Protein AF-A0A085WR88-F1 (afdb_monomer)

pLDDT: mean 89.9, std 13.0, range [32.53, 98.69]

Sequence (342 aa):
MLWALLLPAAAGAEPPWNFGAFMDPVRMPATSAETCEPCHTEQYAAWSQSRHRHSMGNAIFLDGFAAEPHARCVYCHAPLESQAKAVLRWRPKVVRERSLASVPEASLAHEGITCVTCHVRDGVVMSPNAGASSDAHPVRFEPKLREASFCSNCHEFMGHDLVNGKTVLTDEKMQTTWSEWLAWRAQGGEGSCQDCHMPGKSHAFRGAYDRDYLRGALSLSVERVQGKLVAVVASRGVGHAFPTGDVFRHLMLWADDTLVARFGQTFKLQTTASGELGLRRTGNTSLQPFEPARVALPAGTRRVRVTYHFADDRHEQRGTVPLDDLIVELAALDVPAAPEMQ

Secondary structure (DSSP, 8-state):
------PPPP-PPPPTT--GGGSS-B-S----GGGTTTT-HHHHHHHHHSTTTTTTT-HHHHHHHHHS--HHHHHHHS-BHHHHHHHHHHHHHHHHHTSSTTS-TTSGGGGSS-HHHHHEETTEEEES-TT---SSS-EEE-GGGGSGGGTHHHHEEEEEEEETTEEEEEEEEEEEHHHHHHHHHHTT----HHHHHSGGG-TT--STTSHHHHHHTEEEEEEEETTEEEEEEEESS-SS-BS-SSTT-EEEEEETTEEEEEEEEEEEEEE-TTSSEEEEEEEE-PBBTTB-EEEEPPTT--EEEEEEESS-HHHHHHTSS-HHHHEEEEEEEEPPPPPP--

Foldseek 3Di:
DDDDDDDDDDPDDDDQLQLVLLQAADEDDDDALVVVCVPPVQQSVLLCQACQQCLLFDLQLLQVCLVVVDLSSCCQFVRYPQLSVQCVVCVVVSSVVSGCPSRDPPGCVSRGNHLCNQQPGPQEGEDCDCPDDDPVGHYDYDVCSQALVSCCSNQKHFFWDDAPNHTDGDPHIQFCQVVQLVVLVVVVDDDHQCVLQQPVNHNNRDDVVNLVSLLQQKDWDWDADPNFIKIWIAGDPDSGFVVGGGQFKWKFKDQVPRTQDIAGWDWDFDQDPSRDTGIDTPDGRTHRHPHIDITTDDPPRFKMWMKIAPGHPVSCVVCSDPVCVGIDTSDMDTDDDDPPDD

InterPro domains:
  IPR036280 Multiheme cytochrome superfamily [SSF48695] (31-209)

Structure (mmCIF, N/CA/C/O backbone):
data_AF-A0A085WR88-F1
#
_entry.id   AF-A0A085WR88-F1
#
loop_
_atom_site.group_PDB
_atom_site.id
_atom_site.type_symbol
_atom_site.label_atom_id
_atom_site.label_alt_id
_atom_site.label_comp_id
_atom_site.label_asym_id
_atom_site.label_entity_id
_atom_site.label_seq_id
_atom_site.pdbx_PDB_ins_code
_atom_site.Cartn_x
_atom_site.Cartn_y
_atom_site.Cartn_z
_atom_site.occupancy
_atom_site.B_iso_or_equiv
_atom_site.auth_seq_id
_atom_site.auth_comp_id
_atom_site.auth_asym_id
_atom_site.auth_atom_id
_atom_site.pdbx_PDB_model_num
ATOM 1 N N . MET A 1 1 ? 55.130 28.697 3.704 1.00 37.81 1 MET A N 1
ATOM 2 C CA . MET A 1 1 ? 53.791 28.839 3.095 1.00 37.81 1 MET A CA 1
ATOM 3 C C . MET A 1 1 ? 53.599 27.697 2.104 1.00 37.81 1 MET A C 1
ATOM 5 O O . MET A 1 1 ? 54.080 27.802 0.986 1.00 37.81 1 MET A O 1
ATOM 9 N N . LEU A 1 2 ? 52.998 26.580 2.529 1.00 32.53 2 LEU A N 1
ATOM 10 C CA . LEU A 1 2 ? 52.592 25.511 1.610 1.00 32.53 2 LEU A CA 1
ATOM 11 C C . LEU A 1 2 ? 51.207 25.858 1.056 1.00 32.53 2 LEU A C 1
ATOM 13 O O . LEU A 1 2 ? 50.257 26.001 1.820 1.00 32.53 2 LEU A O 1
ATOM 17 N N . TRP A 1 3 ? 51.115 26.011 -0.261 1.00 34.19 3 TRP A N 1
ATOM 18 C CA . TRP A 1 3 ? 49.849 26.122 -0.975 1.00 34.19 3 TRP A CA 1
ATOM 19 C C . TRP A 1 3 ? 49.210 24.733 -1.062 1.00 34.19 3 TRP A C 1
ATOM 21 O O . TRP A 1 3 ? 49.737 23.846 -1.731 1.00 34.19 3 TRP A O 1
ATOM 31 N N . ALA A 1 4 ? 48.089 24.535 -0.369 1.00 34.84 4 ALA A N 1
ATOM 32 C CA . ALA A 1 4 ? 47.255 23.354 -0.537 1.00 34.84 4 ALA A CA 1
ATOM 33 C C . ALA A 1 4 ? 46.440 23.505 -1.829 1.00 34.84 4 ALA A C 1
ATOM 35 O O . ALA A 1 4 ? 45.550 24.350 -1.923 1.00 34.84 4 ALA A O 1
ATOM 36 N N . LEU A 1 5 ? 46.766 22.692 -2.833 1.00 39.75 5 LEU A N 1
ATOM 37 C CA . LEU A 1 5 ? 45.931 22.483 -4.011 1.00 39.75 5 LEU A CA 1
ATOM 38 C C . LEU A 1 5 ? 44.648 21.766 -3.568 1.00 39.75 5 LEU A C 1
ATOM 40 O O . LEU A 1 5 ? 44.665 20.576 -3.259 1.00 39.75 5 LEU A O 1
ATOM 44 N N . LEU A 1 6 ? 43.541 22.505 -3.519 1.00 37.44 6 LEU A N 1
ATOM 45 C CA . LEU A 1 6 ? 42.199 21.939 -3.416 1.00 37.44 6 LEU A CA 1
ATOM 46 C C . LEU A 1 6 ? 41.888 21.207 -4.726 1.00 37.44 6 LEU A C 1
ATOM 48 O O . LEU A 1 6 ? 41.636 21.831 -5.756 1.00 37.44 6 LEU A O 1
ATOM 52 N N . LEU A 1 7 ? 41.929 19.876 -4.684 1.00 34.97 7 LEU A N 1
ATOM 53 C CA . LEU A 1 7 ? 41.328 19.036 -5.715 1.00 34.97 7 LEU A CA 1
ATOM 54 C C . LEU A 1 7 ? 39.804 19.248 -5.688 1.00 34.97 7 LEU A C 1
ATOM 56 O O . LEU A 1 7 ? 39.218 19.232 -4.601 1.00 34.97 7 LEU A O 1
ATOM 60 N N . PRO A 1 8 ? 39.145 19.444 -6.842 1.00 38.19 8 PRO A N 1
ATOM 61 C CA . PRO A 1 8 ? 37.696 19.539 -6.885 1.00 38.19 8 PRO A CA 1
ATOM 62 C C . PRO A 1 8 ? 37.103 18.202 -6.435 1.00 38.19 8 PRO A C 1
ATOM 64 O O . PRO A 1 8 ? 37.497 17.140 -6.922 1.00 38.19 8 PRO A O 1
ATOM 67 N N . ALA A 1 9 ? 36.162 18.258 -5.493 1.00 37.97 9 ALA A N 1
ATOM 68 C CA . ALA A 1 9 ? 35.351 17.109 -5.131 1.00 37.97 9 ALA A CA 1
ATOM 69 C C . ALA A 1 9 ? 34.675 16.586 -6.404 1.00 37.97 9 ALA A C 1
ATOM 71 O O . ALA A 1 9 ? 33.945 17.322 -7.071 1.00 37.97 9 ALA A O 1
ATOM 72 N N . ALA A 1 10 ? 34.948 15.330 -6.759 1.00 38.91 10 ALA A N 1
ATOM 73 C CA . ALA A 1 10 ? 34.187 14.642 -7.785 1.00 38.91 10 ALA A CA 1
ATOM 74 C C . ALA A 1 10 ? 32.707 14.735 -7.396 1.00 38.91 10 ALA A C 1
ATOM 76 O O . ALA A 1 10 ? 32.338 14.347 -6.286 1.00 38.91 10 ALA A O 1
ATOM 77 N N . ALA A 1 11 ? 31.877 15.287 -8.284 1.00 41.03 11 ALA A N 1
ATOM 78 C CA . ALA A 1 11 ? 30.433 15.194 -8.157 1.00 41.03 11 ALA A CA 1
ATOM 79 C C . ALA A 1 11 ? 30.100 13.708 -7.969 1.00 41.03 11 ALA A C 1
ATOM 81 O O . ALA A 1 11 ? 30.389 12.896 -8.849 1.00 41.03 11 ALA A O 1
ATOM 82 N N . GLY A 1 12 ? 29.617 13.341 -6.780 1.00 37.94 12 GLY A N 1
ATOM 83 C CA . GLY A 1 12 ? 29.289 11.956 -6.472 1.00 37.94 12 GLY A CA 1
ATOM 84 C C . GLY A 1 12 ? 28.301 11.447 -7.512 1.00 37.94 12 GLY A C 1
ATOM 85 O O . GLY A 1 12 ? 27.309 12.121 -7.788 1.00 37.94 12 GLY A O 1
ATOM 86 N N . ALA A 1 13 ? 28.589 10.293 -8.115 1.00 46.97 13 ALA A N 1
ATOM 87 C CA . ALA A 1 13 ? 27.614 9.611 -8.952 1.00 46.97 13 ALA A CA 1
ATOM 88 C C . ALA A 1 13 ? 26.312 9.473 -8.151 1.00 46.97 13 ALA A C 1
ATOM 90 O O . ALA A 1 13 ? 26.350 9.064 -6.986 1.00 46.97 13 ALA A O 1
ATOM 91 N N . GLU A 1 14 ? 25.179 9.857 -8.745 1.00 52.50 14 GLU A N 1
ATOM 92 C CA . GLU A 1 14 ? 23.890 9.673 -8.088 1.00 52.50 14 GLU A CA 1
ATOM 93 C C . GLU A 1 14 ? 23.732 8.201 -7.682 1.00 52.50 14 GLU A C 1
ATOM 95 O O . GLU A 1 14 ? 24.146 7.307 -8.432 1.00 52.50 14 GLU A O 1
ATOM 100 N N . PRO A 1 15 ? 23.167 7.912 -6.496 1.00 61.47 15 PRO A N 1
ATOM 101 C CA . PRO A 1 15 ? 22.975 6.537 -6.080 1.00 61.47 15 PRO A CA 1
ATOM 102 C C . PRO A 1 15 ? 22.156 5.803 -7.153 1.00 61.47 15 PRO A C 1
ATOM 104 O O . PRO A 1 15 ? 21.150 6.341 -7.618 1.00 61.47 15 PRO A O 1
ATOM 107 N N . PRO A 1 16 ? 22.521 4.560 -7.517 1.00 64.75 16 PRO A N 1
ATOM 108 C CA . PRO A 1 16 ? 21.938 3.841 -8.659 1.00 64.75 16 PRO A CA 1
ATOM 109 C C . PRO A 1 16 ? 20.423 3.607 -8.539 1.00 64.75 16 PRO A C 1
ATOM 111 O O . PRO A 1 16 ? 19.764 3.204 -9.492 1.00 64.75 16 PRO A O 1
ATOM 114 N N . TRP A 1 17 ? 19.855 3.868 -7.364 1.00 75.88 17 TRP A N 1
ATOM 115 C CA . TRP A 1 17 ? 18.451 3.685 -7.020 1.00 75.88 17 TRP A CA 1
ATOM 116 C C . TRP A 1 17 ? 17.731 5.015 -6.769 1.00 75.88 17 TRP A C 1
ATOM 118 O O . TRP A 1 17 ? 16.754 5.047 -6.030 1.00 75.88 17 TRP A O 1
ATOM 128 N N . ASN A 1 18 ? 18.220 6.116 -7.344 1.00 75.94 18 ASN A N 1
ATOM 129 C CA . ASN A 1 18 ? 17.527 7.397 -7.308 1.00 75.94 18 ASN A CA 1
ATOM 130 C C . ASN A 1 18 ? 16.321 7.382 -8.265 1.00 75.94 18 ASN A C 1
ATOM 132 O O . ASN A 1 18 ? 16.485 7.309 -9.480 1.00 75.94 18 ASN A O 1
ATOM 136 N N . PHE A 1 19 ? 15.109 7.474 -7.717 1.00 78.69 19 PHE A N 1
ATOM 137 C CA . PHE A 1 19 ? 13.861 7.581 -8.489 1.00 78.69 19 PHE A CA 1
ATOM 138 C C . PHE A 1 19 ? 13.404 9.044 -8.667 1.00 78.69 19 PHE A C 1
ATOM 140 O O . PHE A 1 19 ? 12.238 9.310 -8.956 1.00 78.69 19 PHE A O 1
ATOM 147 N N . GLY A 1 20 ? 14.302 10.014 -8.450 1.00 71.06 20 GLY A N 1
ATOM 148 C CA . GLY A 1 20 ? 14.069 11.432 -8.741 1.00 71.06 20 GLY A CA 1
ATOM 149 C C . GLY A 1 20 ? 12.913 12.051 -7.954 1.00 71.06 20 GLY A C 1
ATOM 150 O O . GLY A 1 20 ? 12.229 12.935 -8.467 1.00 71.06 20 GLY A O 1
ATOM 151 N N . ALA A 1 21 ? 12.625 11.535 -6.752 1.00 80.31 21 ALA A N 1
ATOM 152 C CA . ALA A 1 21 ? 11.458 11.907 -5.941 1.00 80.31 21 ALA A CA 1
ATOM 153 C C . ALA A 1 21 ? 10.114 11.860 -6.705 1.00 80.31 21 ALA A C 1
ATOM 155 O O . ALA A 1 21 ? 9.151 12.545 -6.333 1.00 80.31 21 ALA A O 1
ATOM 156 N N . PHE A 1 22 ? 10.048 11.052 -7.770 1.00 83.75 22 PHE A N 1
ATOM 157 C CA . PHE A 1 22 ? 8.901 10.932 -8.671 1.00 83.75 22 PHE A CA 1
ATOM 158 C C . PHE A 1 22 ? 8.540 12.232 -9.388 1.00 83.75 22 PHE A C 1
ATOM 160 O O . PHE A 1 22 ? 7.370 12.498 -9.653 1.00 83.75 22 PHE A O 1
ATOM 167 N N . MET A 1 23 ? 9.535 13.064 -9.684 1.00 87.81 23 MET A N 1
ATOM 168 C CA . MET A 1 23 ? 9.365 14.242 -10.541 1.00 87.81 23 MET A CA 1
ATOM 169 C C . MET A 1 23 ? 9.596 13.918 -12.020 1.00 87.81 23 MET A C 1
ATOM 171 O O . MET A 1 23 ? 9.044 14.588 -12.892 1.00 87.81 23 MET A O 1
ATOM 175 N N . ASP A 1 24 ? 10.319 12.833 -12.290 1.00 89.75 24 ASP A N 1
ATOM 176 C CA . ASP A 1 24 ? 10.620 12.304 -13.614 1.00 89.75 24 ASP A CA 1
ATOM 177 C C . ASP A 1 24 ? 10.440 10.777 -13.625 1.00 89.75 24 ASP A C 1
ATOM 179 O O . ASP A 1 24 ? 10.592 10.132 -12.583 1.00 89.75 24 ASP A O 1
ATOM 183 N N . PRO A 1 25 ? 10.150 10.168 -14.788 1.00 91.62 25 PRO A N 1
ATOM 184 C CA . PRO A 1 25 ? 10.190 8.720 -14.922 1.00 91.62 25 PRO A CA 1
ATOM 185 C C . PRO A 1 25 ? 11.634 8.197 -14.881 1.00 91.62 25 PRO A C 1
ATOM 187 O O . PRO A 1 25 ? 12.590 8.899 -15.222 1.00 91.62 25 PRO A O 1
ATOM 190 N N . VAL A 1 26 ? 11.788 6.915 -14.559 1.00 89.94 26 VAL A N 1
ATOM 191 C CA . VAL A 1 26 ? 13.070 6.206 -14.598 1.00 89.94 26 VAL A CA 1
ATOM 192 C C . VAL A 1 26 ? 13.502 6.015 -16.051 1.00 89.94 26 VAL A C 1
ATOM 194 O O . VAL A 1 26 ? 12.855 5.311 -16.833 1.00 89.94 26 VAL A O 1
ATOM 197 N N . ARG A 1 27 ? 14.620 6.645 -16.421 1.00 88.62 27 ARG A N 1
ATOM 198 C CA . ARG A 1 27 ? 15.174 6.601 -17.779 1.00 88.62 27 ARG A CA 1
ATOM 199 C C . ARG A 1 27 ? 16.138 5.432 -17.918 1.00 88.62 27 ARG A C 1
ATOM 201 O O . ARG A 1 27 ? 17.313 5.539 -17.588 1.00 88.62 27 ARG A O 1
ATOM 208 N N . MET A 1 28 ? 15.629 4.317 -18.422 1.00 85.00 28 MET A N 1
ATOM 209 C CA . MET A 1 28 ? 16.424 3.134 -18.736 1.00 85.00 28 MET A CA 1
ATOM 210 C C . MET A 1 28 ? 15.762 2.328 -19.860 1.00 85.00 28 MET A C 1
ATOM 212 O O . MET A 1 28 ? 14.539 2.417 -20.021 1.00 85.00 28 MET A O 1
ATOM 216 N N . PRO A 1 29 ? 16.530 1.533 -20.628 1.00 82.88 29 PRO A N 1
ATOM 217 C CA . PRO A 1 29 ? 15.957 0.572 -21.559 1.00 82.88 29 PRO A CA 1
ATOM 218 C C . PRO A 1 29 ? 14.972 -0.338 -20.828 1.00 82.88 29 PRO A C 1
ATOM 220 O O . PRO A 1 29 ? 15.286 -0.898 -19.776 1.00 82.88 29 PRO A O 1
ATOM 223 N N . ALA A 1 30 ? 13.769 -0.447 -21.376 1.00 84.00 30 ALA A N 1
ATOM 224 C CA . ALA A 1 30 ? 12.726 -1.280 -20.810 1.00 84.00 30 ALA A CA 1
ATOM 225 C C . ALA A 1 30 ? 12.695 -2.630 -21.529 1.00 84.00 30 ALA A C 1
ATOM 227 O O . ALA A 1 30 ? 12.902 -2.717 -22.740 1.00 84.00 30 ALA A O 1
ATOM 228 N N . THR A 1 31 ? 12.417 -3.686 -20.781 1.00 91.62 31 THR A N 1
ATOM 229 C CA . THR A 1 31 ? 12.222 -5.035 -21.307 1.00 91.62 31 THR A CA 1
ATOM 230 C C . THR A 1 31 ? 11.087 -5.670 -20.523 1.00 91.62 31 THR A C 1
ATOM 232 O O . THR A 1 31 ? 10.961 -5.418 -19.325 1.00 91.62 31 THR A O 1
ATOM 235 N N . SER A 1 32 ? 10.244 -6.433 -21.217 1.00 96.25 32 SER A N 1
ATOM 236 C CA . SER A 1 32 ? 9.116 -7.128 -20.600 1.00 96.25 32 SER A CA 1
ATOM 237 C C . SER A 1 32 ? 9.593 -8.156 -19.579 1.00 96.25 32 SER A C 1
ATOM 239 O O . SER A 1 32 ? 10.587 -8.851 -19.815 1.00 96.25 32 SER A O 1
ATOM 241 N N . ALA A 1 33 ? 8.854 -8.296 -18.480 1.00 97.12 33 ALA A N 1
ATOM 242 C CA . ALA A 1 33 ? 9.058 -9.375 -17.518 1.00 97.12 33 ALA A CA 1
ATOM 243 C C . ALA A 1 33 ? 8.938 -10.777 -18.142 1.00 97.12 33 ALA A C 1
ATOM 245 O O . ALA A 1 33 ? 9.574 -11.704 -17.642 1.00 97.12 33 ALA A O 1
ATOM 246 N N . GLU A 1 34 ? 8.196 -10.935 -19.245 1.00 97.19 34 GLU A N 1
ATOM 247 C CA . GLU A 1 34 ? 8.076 -12.205 -19.984 1.00 97.19 34 GLU A CA 1
ATOM 248 C C . GLU A 1 34 ? 9.437 -12.708 -20.485 1.00 97.19 34 GLU A C 1
ATOM 250 O O . GLU A 1 34 ? 9.672 -13.907 -20.579 1.00 97.19 34 GLU A O 1
ATOM 255 N N . THR A 1 35 ? 10.395 -11.807 -20.729 1.00 96.19 35 THR A N 1
ATOM 256 C CA . THR A 1 35 ? 11.766 -12.204 -21.096 1.00 96.19 35 THR A CA 1
ATOM 257 C C . THR A 1 35 ? 12.521 -12.885 -19.953 1.00 96.19 35 THR A C 1
ATOM 259 O O . THR A 1 35 ? 13.486 -13.607 -20.198 1.00 96.19 35 THR A O 1
ATOM 262 N N . CYS A 1 36 ? 12.096 -12.669 -18.705 1.00 96.69 36 CYS A N 1
ATOM 263 C CA . CYS A 1 36 ? 12.691 -13.272 -17.516 1.00 96.69 36 CYS A CA 1
ATOM 264 C C . CYS A 1 36 ? 12.047 -14.624 -17.165 1.00 96.69 36 CYS A C 1
ATOM 266 O O . CYS A 1 36 ? 12.704 -15.467 -16.553 1.00 96.69 36 CYS A O 1
ATOM 268 N N . GLU A 1 37 ? 10.779 -14.832 -17.531 1.00 97.81 37 GLU A N 1
ATOM 269 C CA . GLU A 1 37 ? 9.966 -15.995 -17.145 1.00 97.81 37 GLU A CA 1
ATOM 270 C C . GLU A 1 37 ? 10.618 -17.362 -17.436 1.00 97.81 37 GLU A C 1
ATOM 272 O O . GLU A 1 37 ? 10.583 -18.213 -16.539 1.00 97.81 37 GLU A O 1
ATOM 277 N N . PRO A 1 38 ? 11.261 -17.600 -18.602 1.00 97.38 38 PRO A N 1
ATOM 278 C CA . PRO A 1 38 ? 11.806 -18.920 -18.923 1.00 97.38 38 PRO A CA 1
ATOM 279 C C . PRO A 1 38 ? 12.880 -19.421 -17.947 1.00 97.38 38 PRO A C 1
ATOM 281 O O . PRO A 1 38 ? 13.030 -20.628 -17.780 1.00 97.38 38 PRO A O 1
ATOM 284 N N . CYS A 1 39 ? 13.617 -18.511 -17.296 1.00 96.81 39 CYS A N 1
ATOM 285 C CA . CYS A 1 39 ? 14.675 -18.846 -16.331 1.00 96.81 39 CYS A CA 1
ATOM 286 C C . CYS A 1 39 ? 14.304 -18.500 -14.878 1.00 96.81 39 CYS A C 1
ATOM 288 O O . CYS A 1 39 ? 14.899 -19.037 -13.945 1.00 96.81 39 CYS A O 1
ATOM 290 N N . HIS A 1 40 ? 13.336 -17.602 -14.672 1.00 96.81 40 HIS A N 1
ATOM 291 C CA . HIS A 1 40 ? 12.907 -17.101 -13.363 1.00 96.81 40 HIS A CA 1
ATOM 292 C C . HIS A 1 40 ? 11.415 -17.350 -13.124 1.00 96.81 40 HIS A C 1
ATOM 294 O O . HIS A 1 40 ? 10.677 -16.458 -12.702 1.00 96.81 40 HIS A O 1
ATOM 300 N N . THR A 1 41 ? 10.964 -18.573 -13.404 1.00 98.19 41 THR A N 1
ATOM 301 C CA . THR A 1 41 ? 9.542 -18.940 -13.418 1.00 98.19 41 THR A CA 1
ATOM 302 C C . THR A 1 41 ? 8.851 -18.682 -12.079 1.00 98.19 41 THR A C 1
ATOM 304 O O . THR A 1 41 ? 7.764 -18.112 -12.049 1.00 98.19 41 THR A O 1
ATOM 307 N N . GLU A 1 42 ? 9.487 -19.024 -10.956 1.00 98.19 42 GLU A N 1
ATOM 308 C CA . GLU A 1 42 ? 8.909 -18.806 -9.622 1.00 98.19 42 GLU A CA 1
ATOM 309 C C . GLU A 1 42 ? 8.752 -17.314 -9.296 1.00 98.19 42 GLU A C 1
ATOM 311 O O . GLU A 1 42 ? 7.710 -16.885 -8.792 1.00 98.19 42 GLU A O 1
ATOM 316 N N . GLN A 1 43 ? 9.776 -16.507 -9.598 1.00 98.00 43 GLN A N 1
ATOM 317 C CA . GLN A 1 43 ? 9.754 -15.066 -9.338 1.00 98.00 43 GLN A CA 1
ATOM 318 C C . GLN A 1 43 ? 8.748 -14.365 -10.251 1.00 98.00 43 GLN A C 1
ATOM 320 O O . GLN A 1 43 ? 7.998 -13.513 -9.776 1.00 98.00 43 GLN A O 1
ATOM 325 N N . TYR A 1 44 ? 8.689 -14.753 -11.528 1.00 98.56 44 TYR A N 1
ATOM 326 C CA . TYR A 1 44 ? 7.712 -14.242 -12.483 1.00 98.56 44 TYR A CA 1
ATOM 327 C C . TYR A 1 44 ? 6.281 -14.579 -12.055 1.00 98.56 44 TYR A C 1
ATOM 329 O O . TYR A 1 44 ? 5.446 -13.680 -11.959 1.00 98.56 44 TYR A O 1
ATOM 337 N N . ALA A 1 45 ? 6.006 -15.838 -11.699 1.00 98.56 45 ALA A N 1
ATOM 338 C CA . ALA A 1 45 ? 4.688 -16.260 -11.235 1.00 98.56 45 ALA A CA 1
ATOM 339 C C . ALA A 1 45 ? 4.251 -15.480 -9.984 1.00 98.56 45 ALA A C 1
ATOM 341 O O . ALA A 1 45 ? 3.134 -14.958 -9.947 1.00 98.56 45 ALA A O 1
ATOM 342 N N . ALA A 1 46 ? 5.138 -15.323 -8.995 1.00 98.38 46 ALA A N 1
ATOM 343 C CA . ALA A 1 46 ? 4.850 -14.551 -7.788 1.00 98.38 46 ALA A CA 1
ATOM 344 C C . ALA A 1 46 ? 4.608 -13.059 -8.092 1.00 98.38 46 ALA A C 1
ATOM 346 O O . ALA A 1 46 ? 3.624 -12.480 -7.627 1.00 98.38 46 ALA A O 1
ATOM 347 N N . TRP A 1 47 ? 5.466 -12.444 -8.913 1.00 98.50 47 TRP A N 1
ATOM 348 C CA . TRP A 1 47 ? 5.320 -11.049 -9.330 1.00 98.50 47 TRP A CA 1
ATOM 349 C C . TRP A 1 47 ? 4.032 -10.814 -10.118 1.00 98.50 47 TRP A C 1
ATOM 351 O O . TRP A 1 47 ? 3.350 -9.822 -9.862 1.00 98.50 47 TRP A O 1
ATOM 361 N N . SER A 1 48 ? 3.659 -11.725 -11.020 1.00 97.94 48 SER A N 1
ATOM 362 C CA . SER A 1 48 ? 2.501 -11.580 -11.912 1.00 97.94 48 SER A CA 1
ATOM 363 C C . SER A 1 48 ? 1.167 -11.411 -11.173 1.00 97.94 48 SER A C 1
ATOM 365 O O . SER A 1 48 ? 0.235 -10.839 -11.735 1.00 97.94 48 SER A O 1
ATOM 367 N N . GLN A 1 49 ? 1.097 -11.860 -9.914 1.00 96.38 49 GLN A N 1
ATOM 368 C CA . GLN A 1 49 ? -0.069 -11.747 -9.028 1.00 96.38 49 GLN A CA 1
ATOM 369 C C . GLN A 1 49 ? 0.061 -10.586 -8.019 1.00 96.38 49 GLN A C 1
ATOM 371 O O . GLN A 1 49 ? -0.902 -10.208 -7.338 1.00 96.38 49 GLN A O 1
ATOM 376 N N . SER A 1 50 ? 1.256 -10.002 -7.909 1.00 97.75 50 SER A N 1
ATOM 377 C CA . SER A 1 50 ? 1.595 -8.981 -6.918 1.00 97.75 50 SER A CA 1
ATOM 378 C C . SER A 1 50 ? 0.935 -7.630 -7.199 1.00 97.75 50 SER A C 1
ATOM 380 O O . SER A 1 50 ? 0.546 -7.294 -8.319 1.00 97.75 50 SER A O 1
ATOM 382 N N . ARG A 1 51 ? 0.869 -6.774 -6.174 1.00 95.94 51 ARG A N 1
ATOM 383 C CA . ARG A 1 51 ? 0.424 -5.384 -6.366 1.00 95.94 51 ARG A CA 1
ATOM 384 C C . ARG A 1 51 ? 1.448 -4.500 -7.078 1.00 95.94 51 ARG A C 1
ATOM 386 O O . ARG A 1 51 ? 1.054 -3.457 -7.579 1.00 95.94 51 ARG A O 1
ATOM 393 N N . HIS A 1 52 ? 2.710 -4.918 -7.179 1.00 97.81 52 HIS A N 1
ATOM 394 C CA . HIS A 1 52 ? 3.699 -4.238 -8.019 1.00 97.81 52 HIS A CA 1
ATOM 395 C C . HIS A 1 52 ? 3.368 -4.399 -9.503 1.00 97.81 52 HIS A C 1
ATOM 397 O O . HIS A 1 52 ? 3.305 -3.405 -10.215 1.00 97.81 52 HIS A O 1
ATOM 403 N N . ARG A 1 53 ? 3.035 -5.614 -9.948 1.00 97.56 53 ARG A N 1
ATOM 404 C CA . ARG A 1 53 ? 2.546 -5.857 -11.312 1.00 97.56 53 ARG A CA 1
ATOM 405 C C . ARG A 1 53 ? 1.291 -5.046 -11.632 1.00 97.56 53 ARG A C 1
ATOM 407 O O . ARG A 1 53 ? 1.158 -4.463 -12.702 1.00 97.56 53 ARG A O 1
ATOM 414 N N . HIS A 1 54 ? 0.351 -5.019 -10.691 1.00 96.81 54 HIS A N 1
ATOM 415 C CA . HIS A 1 54 ? -0.940 -4.357 -10.868 1.00 96.81 54 HIS A CA 1
ATOM 416 C C . HIS A 1 54 ? -0.954 -2.895 -10.406 1.00 96.81 54 HIS A C 1
ATOM 418 O O . HIS A 1 54 ? -2.036 -2.329 -10.261 1.00 96.81 54 HIS A O 1
ATOM 424 N N . SER A 1 55 ? 0.202 -2.265 -10.171 1.00 96.69 55 SER A N 1
ATOM 425 C CA . SER A 1 55 ? 0.269 -0.914 -9.602 1.00 96.69 55 SER A CA 1
ATOM 426 C C . SER A 1 55 ? -0.487 0.100 -10.459 1.00 96.69 55 SER A C 1
ATOM 428 O O . SER A 1 55 ? -1.291 0.859 -9.929 1.00 96.69 55 SER A O 1
ATOM 430 N N . MET A 1 56 ? -0.306 0.076 -11.781 1.00 96.25 56 MET A N 1
ATOM 431 C CA . MET A 1 56 ? -0.993 0.991 -12.701 1.00 96.25 56 MET A CA 1
ATOM 432 C C . MET A 1 56 ? -2.441 0.573 -13.011 1.00 96.25 56 MET A C 1
ATOM 434 O O . MET A 1 56 ? -3.293 1.423 -13.252 1.00 96.25 56 MET A O 1
ATOM 438 N N . GLY A 1 57 ? -2.722 -0.733 -13.025 1.00 95.00 57 GLY A N 1
ATOM 439 C CA . GLY A 1 57 ? -4.025 -1.299 -13.400 1.00 95.00 57 GLY A CA 1
ATOM 440 C C . GLY A 1 57 ? -5.016 -1.462 -12.243 1.00 95.00 57 GLY A C 1
ATOM 441 O O . GLY A 1 57 ? -6.080 -2.047 -12.427 1.00 95.00 57 GLY A O 1
ATOM 442 N N . ASN A 1 58 ? -4.668 -1.016 -11.037 1.00 93.56 58 ASN A N 1
ATOM 443 C CA . ASN A 1 58 ? -5.513 -1.158 -9.858 1.00 93.56 58 ASN A CA 1
ATOM 444 C C . ASN A 1 58 ? -6.725 -0.211 -9.919 1.00 93.56 58 ASN A C 1
ATOM 446 O O . ASN A 1 58 ? -6.560 0.985 -10.134 1.00 93.56 58 ASN A O 1
ATOM 450 N N . ALA A 1 59 ? -7.932 -0.731 -9.677 1.00 92.38 59 ALA A N 1
ATOM 451 C CA . ALA A 1 59 ? -9.171 0.045 -9.784 1.00 92.38 59 ALA A CA 1
ATOM 452 C C . ALA A 1 59 ? -9.240 1.227 -8.798 1.00 92.38 59 ALA A C 1
ATOM 454 O O . ALA A 1 59 ? -9.655 2.315 -9.186 1.00 92.38 59 ALA A O 1
ATOM 455 N N . ILE A 1 60 ? -8.778 1.044 -7.554 1.00 91.62 60 ILE A N 1
ATOM 456 C CA . ILE A 1 60 ? -8.754 2.111 -6.537 1.00 91.62 60 ILE A CA 1
ATOM 457 C C . ILE A 1 60 ? -7.803 3.226 -6.972 1.00 91.62 60 ILE A C 1
ATOM 459 O O . ILE A 1 60 ? -8.163 4.402 -6.954 1.00 91.62 60 ILE A O 1
ATOM 463 N N . PHE A 1 61 ? -6.607 2.854 -7.435 1.00 93.56 61 PHE A N 1
ATOM 464 C CA . PHE A 1 61 ? -5.653 3.806 -7.990 1.00 93.56 61 PHE A CA 1
ATOM 465 C C . PHE A 1 61 ? -6.216 4.536 -9.215 1.00 93.56 61 PHE A C 1
ATOM 467 O O . PHE A 1 61 ? -6.096 5.752 -9.296 1.00 93.56 61 PHE A O 1
ATOM 474 N N . LEU A 1 62 ? -6.834 3.826 -10.162 1.00 94.69 62 LEU A N 1
ATOM 475 C CA . LEU A 1 62 ? -7.379 4.425 -11.382 1.00 94.69 62 LEU A CA 1
ATOM 476 C C . LEU A 1 62 ? -8.557 5.365 -11.096 1.00 94.69 62 LEU A C 1
ATOM 478 O O . LEU A 1 62 ? -8.706 6.364 -11.799 1.00 94.69 62 LEU A O 1
ATOM 482 N N . ASP A 1 63 ? -9.357 5.095 -10.060 1.00 92.00 63 ASP A N 1
ATOM 483 C CA . ASP A 1 63 ? -10.391 6.024 -9.598 1.00 92.00 63 ASP A CA 1
ATOM 484 C C . ASP A 1 63 ? -9.782 7.303 -8.999 1.00 92.00 63 ASP A C 1
ATOM 486 O O . ASP A 1 63 ? -10.185 8.406 -9.375 1.00 92.00 63 ASP A O 1
ATOM 490 N N . GLY A 1 64 ? -8.753 7.173 -8.152 1.00 90.25 64 GLY A N 1
ATOM 491 C CA . GLY A 1 64 ? -8.005 8.316 -7.616 1.00 90.25 64 GLY A CA 1
ATOM 492 C C . GLY A 1 64 ? -7.276 9.115 -8.704 1.00 90.25 64 GLY A C 1
ATOM 493 O O . GLY A 1 64 ? -7.370 10.339 -8.757 1.00 90.25 64 GLY A O 1
ATOM 494 N N . PHE A 1 65 ? -6.623 8.435 -9.646 1.00 93.06 65 PHE A N 1
ATOM 495 C CA . PHE A 1 65 ? -5.951 9.052 -10.791 1.00 93.06 65 PHE A CA 1
ATOM 496 C C . PHE A 1 65 ? -6.935 9.763 -11.724 1.00 93.06 65 PHE A C 1
ATOM 498 O O . PHE A 1 65 ? -6.589 10.776 -12.325 1.00 93.06 65 PHE A O 1
ATOM 505 N N . ALA A 1 66 ? -8.171 9.275 -11.849 1.00 92.62 66 ALA A N 1
ATOM 506 C CA . ALA A 1 66 ? -9.199 9.981 -12.604 1.00 92.62 66 ALA A CA 1
ATOM 507 C C . ALA A 1 66 ? -9.624 11.298 -11.932 1.00 92.62 66 ALA A C 1
ATOM 509 O O . ALA A 1 66 ? -9.985 12.241 -12.637 1.00 92.62 66 ALA A O 1
ATOM 510 N N . ALA A 1 67 ? -9.563 11.374 -10.598 1.00 87.56 67 ALA A N 1
ATOM 511 C CA . ALA A 1 67 ? -9.796 12.609 -9.851 1.00 87.56 67 ALA A CA 1
ATOM 512 C C . ALA A 1 67 ? -8.595 13.571 -9.927 1.00 87.56 67 ALA A C 1
ATOM 514 O O . ALA A 1 67 ? -8.788 14.777 -10.063 1.00 87.56 67 ALA A O 1
ATOM 515 N N . GLU A 1 68 ? -7.371 13.039 -9.896 1.00 87.06 68 GLU A N 1
ATOM 516 C CA . GLU A 1 68 ? -6.120 13.808 -9.872 1.00 87.06 68 GLU A CA 1
ATOM 517 C C . GLU A 1 68 ? -5.101 13.251 -10.897 1.00 87.06 68 GLU A C 1
ATOM 519 O O . GLU A 1 68 ? -4.158 12.543 -10.532 1.00 87.06 68 GLU A O 1
ATOM 524 N N . PRO A 1 69 ? -5.255 13.546 -12.208 1.00 91.50 69 PRO A N 1
ATOM 525 C CA . PRO A 1 69 ? -4.519 12.878 -13.291 1.00 91.50 69 PRO A CA 1
ATOM 526 C C . PRO A 1 69 ? -3.091 13.417 -13.508 1.00 91.50 69 PRO A C 1
ATOM 528 O O . PRO A 1 69 ? -2.678 13.766 -14.629 1.00 91.50 69 PRO A O 1
ATOM 531 N N . HIS A 1 70 ? -2.321 13.490 -12.423 1.00 89.69 70 HIS A N 1
ATOM 532 C CA . HIS A 1 70 ? -0.949 13.985 -12.399 1.00 89.69 70 HIS A CA 1
ATOM 533 C C . HIS A 1 70 ? 0.055 12.946 -12.890 1.00 89.69 70 HIS A C 1
ATOM 535 O O . HIS A 1 70 ? 0.041 11.786 -12.490 1.00 89.69 70 HIS A O 1
ATOM 541 N N . ALA A 1 71 ? 1.002 13.383 -13.725 1.00 91.69 71 ALA A N 1
ATOM 542 C CA . ALA A 1 71 ? 2.040 12.500 -14.258 1.00 91.69 71 ALA A CA 1
ATOM 543 C C . ALA A 1 71 ? 2.894 11.850 -13.158 1.00 91.69 71 ALA A C 1
ATOM 545 O O . ALA A 1 71 ? 3.298 10.701 -13.297 1.00 91.69 71 ALA A O 1
ATOM 546 N N . ARG A 1 72 ? 3.072 12.547 -12.032 1.00 90.12 72 ARG A N 1
ATOM 547 C CA . ARG A 1 72 ? 3.750 12.038 -10.836 1.00 90.12 72 ARG A CA 1
ATOM 548 C C . ARG A 1 72 ? 3.183 10.712 -10.326 1.00 90.12 72 ARG A C 1
ATOM 550 O O . ARG A 1 72 ? 3.954 9.835 -9.956 1.00 90.12 72 ARG A O 1
ATOM 557 N N . CYS A 1 73 ? 1.863 10.526 -10.368 1.00 91.88 73 CYS A N 1
ATOM 558 C CA . CYS A 1 73 ? 1.222 9.265 -9.983 1.00 91.88 73 CYS A CA 1
ATOM 559 C C . CYS A 1 73 ? 1.721 8.102 -10.860 1.00 91.88 73 CYS A C 1
ATOM 561 O O . CYS A 1 73 ? 1.998 7.008 -10.374 1.00 91.88 73 CYS A O 1
ATOM 563 N N . VAL A 1 74 ? 1.905 8.360 -12.158 1.00 95.19 74 VAL A N 1
ATOM 564 C CA . VAL A 1 74 ? 2.410 7.373 -13.122 1.00 95.19 74 VAL A CA 1
ATOM 565 C C . VAL A 1 74 ? 3.885 7.060 -12.872 1.00 95.19 74 VAL A C 1
ATOM 567 O O . VAL A 1 74 ? 4.290 5.915 -13.023 1.00 95.19 74 VAL A O 1
ATOM 570 N N . TYR A 1 75 ? 4.691 8.028 -12.431 1.00 93.44 75 TYR A N 1
ATOM 571 C CA . TYR A 1 75 ? 6.121 7.812 -12.182 1.00 93.44 75 TYR A CA 1
ATOM 572 C C . TYR A 1 75 ? 6.413 6.875 -11.001 1.00 93.44 75 TYR A C 1
ATOM 574 O O . TYR A 1 75 ? 7.519 6.352 -10.927 1.00 93.44 75 TYR A O 1
ATOM 582 N N . CYS A 1 76 ? 5.433 6.600 -10.132 1.00 90.56 76 CYS A N 1
ATOM 583 C CA . CYS A 1 76 ? 5.510 5.506 -9.156 1.00 90.56 76 CYS A CA 1
ATOM 584 C C . CYS A 1 76 ? 4.864 4.216 -9.681 1.00 90.56 76 CYS A C 1
ATOM 586 O O . CYS A 1 76 ? 5.401 3.126 -9.501 1.00 90.56 76 CYS A O 1
ATOM 588 N N . HIS A 1 77 ? 3.688 4.328 -10.309 1.00 95.44 77 HIS A N 1
ATOM 589 C CA . HIS A 1 77 ? 2.848 3.174 -10.641 1.00 95.44 77 HIS A CA 1
ATOM 590 C C . HIS A 1 77 ? 3.215 2.491 -11.967 1.00 95.44 77 HIS A C 1
ATOM 592 O O . HIS A 1 77 ? 2.868 1.328 -12.156 1.00 95.44 77 HIS A O 1
ATOM 598 N N . ALA A 1 78 ? 3.917 3.174 -12.866 1.00 95.44 78 ALA A N 1
ATOM 599 C CA . ALA A 1 78 ? 4.443 2.665 -14.132 1.00 95.44 78 ALA A CA 1
ATOM 600 C C . ALA A 1 78 ? 5.755 3.421 -14.464 1.00 95.44 78 ALA A C 1
ATOM 602 O O . ALA A 1 78 ? 5.790 4.259 -15.372 1.00 95.44 78 ALA A O 1
ATOM 603 N N . PRO A 1 79 ? 6.811 3.207 -13.658 1.00 93.44 79 PRO A N 1
ATOM 604 C CA . PRO A 1 79 ? 7.906 4.160 -13.479 1.00 93.44 79 PRO A CA 1
ATOM 605 C C . PRO A 1 79 ? 8.850 4.296 -14.675 1.00 93.44 79 PRO A C 1
ATOM 607 O O . PRO A 1 79 ? 9.534 5.312 -14.784 1.00 93.44 79 PRO A O 1
ATOM 610 N N . LEU A 1 80 ? 8.938 3.301 -15.560 1.00 94.00 80 LEU A N 1
ATOM 611 C CA . LEU A 1 80 ? 9.865 3.360 -16.691 1.00 94.00 80 LEU A CA 1
ATOM 612 C C . LEU A 1 80 ? 9.407 4.409 -17.707 1.00 94.00 80 LEU A C 1
ATOM 614 O O . LEU A 1 80 ? 8.216 4.560 -17.976 1.00 94.00 80 LEU A O 1
ATOM 618 N N . GLU A 1 81 ? 10.354 5.092 -18.348 1.00 94.19 81 GLU A N 1
ATOM 619 C CA . GLU A 1 81 ? 10.046 6.160 -19.306 1.00 94.19 81 GLU A CA 1
ATOM 620 C C . GLU A 1 81 ? 9.083 5.714 -20.425 1.00 94.19 81 GLU A C 1
ATOM 622 O O . GLU A 1 81 ? 8.149 6.440 -20.773 1.00 94.19 81 GLU A O 1
ATOM 627 N N . SER A 1 82 ? 9.262 4.504 -20.963 1.00 94.94 82 SER A N 1
ATOM 628 C CA . SER A 1 82 ? 8.384 3.938 -21.996 1.00 94.94 82 SER A CA 1
ATOM 629 C C . SER A 1 82 ? 6.968 3.656 -21.482 1.00 94.94 82 SER A C 1
ATOM 631 O O . SER A 1 82 ? 5.997 3.910 -22.200 1.00 94.94 82 SER A O 1
ATOM 633 N N . GLN A 1 83 ? 6.839 3.186 -20.237 1.00 96.25 83 GLN A N 1
ATOM 634 C CA . GLN A 1 83 ? 5.557 2.945 -19.577 1.00 96.25 83 GLN A CA 1
ATOM 635 C C . GLN A 1 83 ? 4.821 4.266 -19.340 1.00 96.25 83 GLN A C 1
ATOM 637 O O . GLN A 1 83 ? 3.678 4.432 -19.773 1.00 96.25 83 GLN A O 1
ATOM 642 N N . ALA A 1 84 ? 5.503 5.237 -18.728 1.00 95.75 84 ALA A N 1
ATOM 643 C CA . ALA A 1 84 ? 4.934 6.539 -18.418 1.00 95.75 84 ALA A CA 1
ATOM 644 C C . ALA A 1 84 ? 4.491 7.282 -19.687 1.00 95.75 84 ALA A C 1
ATOM 646 O O . ALA A 1 84 ? 3.366 7.780 -19.750 1.00 95.75 84 ALA A O 1
ATOM 647 N N . LYS A 1 85 ? 5.320 7.294 -20.743 1.00 96.12 85 LYS A N 1
ATOM 648 C CA . LYS A 1 85 ? 4.952 7.874 -22.049 1.00 96.12 85 LYS A CA 1
ATOM 649 C C . LYS A 1 85 ? 3.696 7.221 -22.630 1.00 96.12 85 LYS A C 1
ATOM 651 O O . LYS A 1 85 ? 2.841 7.931 -23.160 1.00 96.12 85 LYS A O 1
ATOM 656 N N . ALA A 1 86 ? 3.560 5.898 -22.522 1.00 96.56 86 ALA A N 1
ATOM 657 C CA . ALA A 1 86 ? 2.380 5.192 -23.010 1.00 96.56 86 ALA A CA 1
ATOM 658 C C . ALA A 1 86 ? 1.115 5.597 -22.238 1.00 96.56 86 ALA A C 1
ATOM 660 O O . ALA A 1 86 ? 0.141 6.019 -22.860 1.00 96.56 86 ALA A O 1
ATOM 661 N N . VAL A 1 87 ? 1.140 5.558 -20.903 1.00 97.25 87 VAL A N 1
ATOM 662 C CA . VAL A 1 87 ? -0.009 5.961 -20.072 1.00 97.25 87 VAL A CA 1
ATOM 663 C C . VAL A 1 87 ? -0.397 7.416 -20.339 1.00 97.25 87 VAL A C 1
ATOM 665 O O . VAL A 1 87 ? -1.565 7.714 -20.591 1.00 97.25 87 VAL A O 1
ATOM 668 N N . LEU A 1 88 ? 0.575 8.332 -20.345 1.00 96.38 88 LEU A N 1
ATOM 669 C CA . LEU A 1 88 ? 0.320 9.764 -20.510 1.00 96.38 88 LEU A CA 1
ATOM 670 C C . LEU A 1 88 ? -0.224 10.113 -21.900 1.00 96.38 88 LEU A C 1
ATOM 672 O O . LEU A 1 88 ? -1.084 10.989 -22.010 1.00 96.38 88 LEU A O 1
ATOM 676 N N . ARG A 1 89 ? 0.199 9.394 -22.948 1.00 97.50 89 ARG A N 1
ATOM 677 C CA . ARG A 1 89 ? -0.357 9.528 -24.303 1.00 97.50 89 ARG A CA 1
ATOM 678 C C . ARG A 1 89 ? -1.853 9.209 -24.353 1.00 97.50 89 ARG A C 1
ATOM 680 O O . ARG A 1 89 ? -2.589 9.870 -25.080 1.00 97.50 89 ARG A O 1
ATOM 687 N N . TRP A 1 90 ? -2.304 8.218 -23.584 1.00 97.12 90 TRP A N 1
ATOM 688 C CA . TRP A 1 90 ? -3.702 7.770 -23.548 1.00 97.12 90 TRP A CA 1
ATOM 689 C C . TRP A 1 90 ? -4.495 8.322 -22.357 1.00 97.12 90 TRP A C 1
ATOM 691 O O . TRP A 1 90 ? -5.666 7.975 -22.190 1.00 97.12 90 TRP A O 1
ATOM 701 N N . ARG A 1 91 ? -3.902 9.224 -21.562 1.00 97.12 91 ARG A N 1
ATOM 702 C CA . ARG A 1 91 ? -4.466 9.747 -20.309 1.00 97.12 91 ARG A CA 1
ATOM 703 C C . ARG A 1 91 ? -5.932 10.189 -20.402 1.00 97.12 91 ARG A C 1
ATOM 705 O O . ARG A 1 91 ? -6.684 9.777 -19.527 1.00 97.12 91 ARG A O 1
ATOM 712 N N . PRO A 1 92 ? -6.396 10.946 -21.422 1.00 97.62 92 PRO A N 1
ATOM 713 C CA . PRO A 1 92 ? -7.809 11.330 -21.498 1.00 97.62 92 PRO A CA 1
ATOM 714 C C . PRO A 1 92 ? -8.768 10.133 -21.520 1.00 97.62 92 PRO A C 1
ATOM 716 O O . PRO A 1 92 ? -9.840 10.192 -20.924 1.00 97.62 92 PRO A O 1
ATOM 719 N N . LYS A 1 93 ? -8.381 9.034 -22.182 1.00 97.75 93 LYS A N 1
ATOM 720 C CA . LYS A 1 93 ? -9.181 7.806 -22.211 1.00 97.75 93 LYS A CA 1
ATOM 721 C C . LYS A 1 93 ? -9.035 7.011 -20.918 1.00 97.75 93 LYS A C 1
ATOM 723 O O . LYS A 1 93 ? -10.053 6.622 -20.364 1.00 97.75 93 LYS A O 1
ATOM 728 N N . VAL A 1 94 ? -7.809 6.864 -20.400 1.00 97.56 94 VAL A N 1
ATOM 729 C CA . VAL A 1 94 ? -7.540 6.181 -19.118 1.00 97.56 94 VAL A CA 1
ATOM 730 C C . VAL A 1 94 ? -8.348 6.801 -17.976 1.00 97.56 94 VAL A C 1
ATOM 732 O O . VAL A 1 94 ? -8.976 6.079 -17.212 1.00 97.56 94 VAL A O 1
ATOM 735 N N . VAL A 1 95 ? -8.396 8.135 -17.897 1.00 96.88 95 VAL A N 1
ATOM 736 C CA . VAL A 1 95 ? -9.174 8.884 -16.893 1.00 96.88 95 VAL A CA 1
ATOM 737 C C . VAL A 1 95 ? -10.675 8.670 -17.070 1.00 96.88 95 VAL A C 1
ATOM 739 O O . VAL A 1 95 ? -11.379 8.374 -16.109 1.00 96.88 95 VAL A O 1
ATOM 742 N N . ARG A 1 96 ? -11.180 8.796 -18.303 1.00 96.12 96 ARG A N 1
ATOM 743 C CA . ARG A 1 96 ? -12.609 8.626 -18.592 1.00 96.12 96 ARG A CA 1
ATOM 744 C C . ARG A 1 96 ? -13.089 7.205 -18.288 1.00 96.12 96 ARG A C 1
ATOM 746 O O . ARG A 1 96 ? -14.169 7.034 -17.733 1.00 96.12 96 ARG A O 1
ATOM 753 N N . GLU A 1 97 ? -12.302 6.210 -18.680 1.00 95.31 97 GLU A N 1
ATOM 754 C CA . GLU A 1 97 ? -12.639 4.786 -18.589 1.00 95.31 97 GLU A CA 1
ATOM 755 C C . GLU A 1 97 ? -12.247 4.165 -17.243 1.00 95.31 97 GLU A C 1
ATOM 757 O O . GLU A 1 97 ? -12.691 3.059 -16.956 1.00 95.31 97 GLU A O 1
ATOM 762 N N . ARG A 1 98 ? -11.425 4.851 -16.431 1.00 95.69 98 ARG A N 1
ATOM 763 C CA . ARG A 1 98 ? -10.814 4.317 -15.195 1.00 95.69 98 ARG A CA 1
ATOM 764 C C . ARG A 1 98 ? -10.174 2.945 -15.421 1.00 95.69 98 ARG A C 1
ATOM 766 O O . ARG A 1 98 ? -10.336 2.018 -14.636 1.00 95.69 98 ARG A O 1
ATOM 773 N N . SER A 1 99 ? -9.480 2.809 -16.546 1.00 95.62 99 SER A N 1
ATOM 774 C CA . SER A 1 99 ? -8.965 1.535 -17.047 1.00 95.62 99 SER A CA 1
ATOM 775 C C . SER A 1 99 ? -7.768 1.753 -17.968 1.00 95.62 99 SER A C 1
ATOM 777 O O . SER A 1 99 ? -7.646 2.792 -18.619 1.00 95.62 99 SER A O 1
ATOM 779 N N . LEU A 1 100 ? -6.901 0.744 -18.066 1.00 96.44 100 LEU A N 1
ATOM 780 C CA . LEU A 1 100 ? -5.832 0.693 -19.064 1.00 96.44 100 LEU A CA 1
ATOM 781 C C . LEU A 1 100 ? -6.283 0.106 -20.408 1.00 96.44 100 LEU A C 1
ATOM 783 O O . LEU A 1 100 ? -5.454 -0.007 -21.302 1.00 96.44 100 LEU A O 1
ATOM 787 N N . ALA A 1 101 ? -7.564 -0.226 -20.594 1.00 96.38 101 ALA A N 1
ATOM 788 C CA . ALA A 1 101 ? -8.072 -0.852 -21.823 1.00 96.38 101 ALA A CA 1
ATOM 789 C C . ALA A 1 101 ? -7.757 -0.058 -23.108 1.00 96.38 101 ALA A C 1
ATOM 791 O O . ALA A 1 101 ? -7.570 -0.637 -24.174 1.00 96.38 101 ALA A O 1
ATOM 792 N N . SER A 1 102 ? -7.663 1.271 -23.013 1.00 95.94 102 SER A N 1
ATOM 793 C CA . SER A 1 102 ? -7.270 2.134 -24.134 1.00 95.94 102 SER A CA 1
ATOM 794 C C . SER A 1 102 ? -5.762 2.160 -24.425 1.00 95.94 102 SER A C 1
ATOM 796 O O . SER A 1 102 ? -5.353 2.668 -25.471 1.00 95.94 102 SER A O 1
ATOM 798 N N . VAL A 1 103 ? -4.926 1.668 -23.510 1.00 97.56 103 VAL A N 1
ATOM 799 C CA . VAL A 1 103 ? -3.479 1.542 -23.708 1.00 97.56 103 VAL A CA 1
ATOM 800 C C . VAL A 1 103 ? -3.213 0.228 -24.452 1.00 97.56 103 VAL A C 1
ATOM 802 O O . VAL A 1 103 ? -3.678 -0.812 -23.988 1.00 97.56 103 VAL A O 1
ATOM 805 N N . PRO A 1 104 ? -2.460 0.231 -25.573 1.00 96.75 104 PRO A N 1
ATOM 806 C CA . PRO A 1 104 ? -2.165 -0.987 -26.327 1.00 96.75 104 PRO A CA 1
ATOM 807 C C . PRO A 1 104 ? -1.653 -2.112 -25.426 1.00 96.75 104 PRO A C 1
ATOM 809 O O . PRO A 1 104 ? -0.778 -1.869 -24.600 1.00 96.75 104 PRO A O 1
ATOM 812 N N . GLU A 1 105 ? -2.170 -3.328 -25.601 1.00 94.19 105 GLU A N 1
ATOM 813 C CA . GLU A 1 105 ? -1.833 -4.493 -24.766 1.00 94.19 105 GLU A CA 1
ATOM 814 C C . GLU A 1 105 ? -0.329 -4.804 -24.769 1.00 94.19 105 GLU A C 1
ATOM 816 O O . GLU A 1 105 ? 0.253 -5.056 -23.723 1.00 94.19 105 GLU A O 1
ATOM 821 N N . ALA A 1 106 ? 0.336 -4.633 -25.916 1.00 93.38 106 ALA A N 1
ATOM 822 C CA . ALA A 1 106 ? 1.789 -4.776 -26.048 1.00 93.38 106 ALA A CA 1
ATOM 823 C C . ALA A 1 106 ? 2.610 -3.703 -25.293 1.00 93.38 106 ALA A C 1
ATOM 825 O O . ALA A 1 106 ? 3.840 -3.706 -25.334 1.00 93.38 106 ALA A O 1
ATOM 826 N N . SER A 1 107 ? 1.964 -2.723 -24.655 1.00 96.00 107 SER A N 1
ATOM 827 C CA . SER A 1 107 ? 2.653 -1.714 -23.857 1.00 96.00 107 SER A CA 1
ATOM 828 C C . SER A 1 107 ? 3.069 -2.269 -22.497 1.00 96.00 107 SER A C 1
ATOM 830 O O . SER A 1 107 ? 2.242 -2.760 -21.734 1.00 96.00 107 SER A O 1
ATOM 832 N N . LEU A 1 108 ? 4.320 -2.012 -22.111 1.00 96.31 108 LEU A N 1
ATOM 833 C CA . LEU A 1 108 ? 4.830 -2.324 -20.770 1.00 96.31 108 LEU A CA 1
ATOM 834 C C . LEU A 1 108 ? 4.089 -1.597 -19.635 1.00 96.31 108 LEU A C 1
ATOM 836 O O . LEU A 1 108 ? 4.326 -1.898 -18.468 1.00 96.31 108 LEU A O 1
ATOM 840 N N . ALA A 1 109 ? 3.211 -0.630 -19.928 1.00 96.44 109 ALA A N 1
ATOM 841 C CA . ALA A 1 109 ? 2.368 0.012 -18.918 1.00 96.44 109 ALA A CA 1
ATOM 842 C C . ALA A 1 109 ? 1.497 -0.997 -18.143 1.00 96.44 109 ALA A C 1
ATOM 844 O O . ALA A 1 109 ? 1.218 -0.779 -16.965 1.00 96.44 109 ALA A O 1
ATOM 845 N N . HIS A 1 110 ? 1.123 -2.115 -18.779 1.00 97.31 110 HIS A N 1
ATOM 846 C CA . HIS A 1 110 ? 0.367 -3.215 -18.162 1.00 97.31 110 HIS A CA 1
ATOM 847 C C . HIS A 1 110 ? 1.198 -4.074 -17.193 1.00 97.31 110 HIS A C 1
ATOM 849 O O . HIS A 1 110 ? 0.657 -4.936 -16.500 1.00 97.31 110 HIS A O 1
ATOM 855 N N . GLU A 1 111 ? 2.512 -3.852 -17.121 1.00 97.62 111 GLU A N 1
ATOM 856 C CA . GLU A 1 111 ? 3.400 -4.532 -16.173 1.00 97.62 111 GLU A CA 1
ATOM 857 C 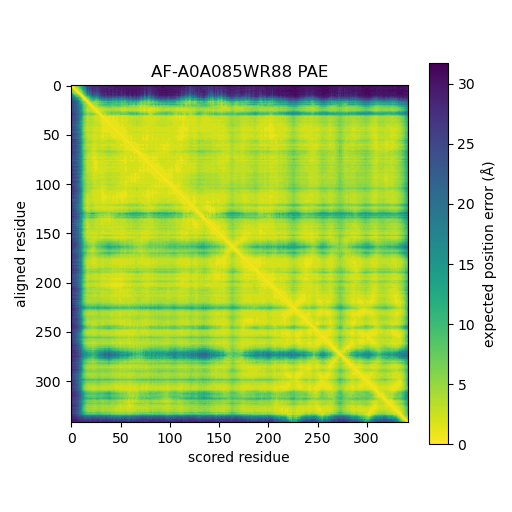C . GLU A 1 111 ? 3.609 -3.758 -14.866 1.00 97.62 111 GLU A C 1
ATOM 859 O O . GLU A 1 111 ? 4.178 -4.307 -13.926 1.00 97.62 111 GLU A O 1
ATOM 864 N N . GLY A 1 112 ? 3.172 -2.495 -14.787 1.00 97.00 112 GLY A N 1
ATOM 865 C CA . GLY A 1 112 ? 3.357 -1.672 -13.591 1.00 97.00 112 GLY A CA 1
ATOM 866 C C . GLY A 1 112 ? 4.825 -1.595 -13.154 1.00 97.00 112 GLY A C 1
ATOM 867 O O . GLY A 1 112 ? 5.718 -1.330 -13.961 1.00 97.00 112 GLY A O 1
ATOM 868 N N . ILE A 1 113 ? 5.090 -1.840 -11.872 1.00 96.94 113 ILE A N 1
ATOM 869 C CA . ILE A 1 113 ? 6.448 -2.010 -11.343 1.00 96.94 113 ILE A CA 1
ATOM 870 C C . ILE A 1 113 ? 6.941 -3.412 -11.735 1.00 96.94 113 ILE A C 1
ATOM 872 O O . ILE A 1 113 ? 6.536 -4.411 -11.136 1.00 96.94 113 ILE A O 1
ATOM 876 N N . THR A 1 114 ? 7.819 -3.484 -12.738 1.00 96.44 114 THR A N 1
ATOM 877 C CA . THR A 1 114 ? 8.292 -4.732 -13.368 1.00 96.44 114 THR A CA 1
ATOM 878 C C . THR A 1 114 ? 9.704 -5.133 -12.907 1.00 96.44 114 THR A C 1
ATOM 880 O O . THR A 1 114 ? 10.370 -4.389 -12.182 1.00 96.44 114 THR A O 1
ATOM 883 N N . CYS A 1 115 ? 10.196 -6.303 -13.330 1.00 96.62 115 CYS A N 1
ATOM 884 C CA . CYS A 1 115 ? 11.503 -6.853 -12.948 1.00 96.62 115 CYS A CA 1
ATOM 885 C C . CYS A 1 115 ? 12.633 -5.834 -13.145 1.00 96.62 115 CYS A C 1
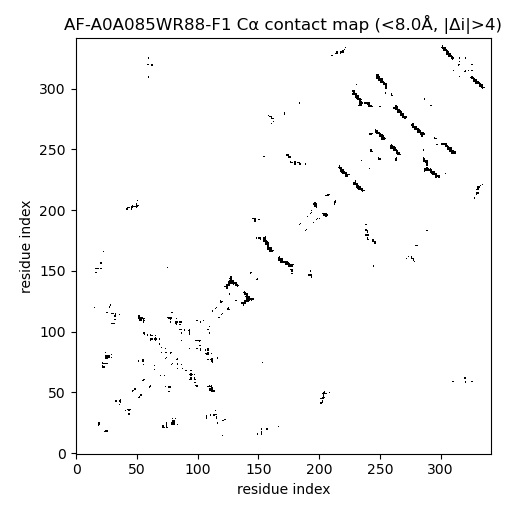ATOM 887 O O . CYS A 1 115 ? 13.414 -5.571 -12.229 1.00 96.62 115 CYS A O 1
ATOM 889 N N . VAL A 1 116 ? 12.690 -5.206 -14.325 1.00 95.12 116 VAL A N 1
ATOM 890 C CA . VAL A 1 116 ? 13.770 -4.274 -14.676 1.00 95.12 116 VAL A CA 1
ATOM 891 C C . VAL A 1 116 ? 13.732 -2.982 -13.856 1.00 95.12 116 VAL A C 1
ATOM 893 O O . VAL A 1 116 ? 14.782 -2.390 -13.617 1.00 95.12 116 VAL A O 1
ATOM 896 N N . THR A 1 117 ? 12.566 -2.586 -13.327 1.00 93.88 117 THR A N 1
ATOM 897 C CA . THR A 1 117 ? 12.443 -1.429 -12.427 1.00 93.88 117 THR A CA 1
ATOM 898 C C . THR A 1 117 ? 13.333 -1.589 -11.193 1.00 93.88 117 THR A C 1
ATOM 900 O O . THR A 1 117 ? 14.002 -0.632 -10.788 1.00 93.88 117 THR A O 1
ATOM 903 N N . CYS A 1 118 ? 13.381 -2.799 -10.630 1.00 93.81 118 CYS A N 1
ATOM 904 C CA . CYS A 1 118 ? 14.097 -3.102 -9.390 1.00 93.81 118 CYS A CA 1
ATOM 905 C C . CYS A 1 118 ? 15.437 -3.808 -9.606 1.00 93.81 118 CYS A C 1
ATOM 907 O O . CYS A 1 118 ? 16.316 -3.684 -8.764 1.00 93.81 118 CYS A O 1
ATOM 909 N N . HIS A 1 119 ? 15.601 -4.561 -10.694 1.00 94.88 119 HIS A N 1
ATOM 910 C CA . HIS A 1 119 ? 16.743 -5.459 -10.865 1.00 94.88 119 HIS A CA 1
ATOM 911 C C . HIS A 1 119 ? 17.695 -5.072 -11.989 1.00 94.88 119 HIS A C 1
ATOM 913 O O . HIS A 1 119 ? 18.685 -5.765 -12.148 1.00 94.88 119 HIS A O 1
ATOM 919 N N . VAL A 1 120 ? 17.476 -4.009 -12.766 1.00 93.50 120 VAL A N 1
ATOM 920 C CA . VAL A 1 120 ? 18.405 -3.663 -13.858 1.00 93.50 120 VAL A CA 1
ATOM 921 C C . VAL A 1 120 ? 18.906 -2.237 -13.715 1.00 93.50 120 VAL A C 1
ATOM 923 O O . VAL A 1 120 ? 18.114 -1.313 -13.578 1.00 93.50 120 VAL A O 1
ATOM 926 N N . ARG A 1 121 ? 20.223 -2.036 -13.768 1.00 91.25 121 ARG A N 1
ATOM 927 C CA . ARG A 1 121 ? 20.851 -0.707 -13.851 1.00 91.25 121 ARG A CA 1
ATOM 928 C C . ARG A 1 121 ? 22.001 -0.769 -14.844 1.00 91.25 121 ARG A C 1
ATOM 930 O O . ARG A 1 121 ? 22.753 -1.737 -14.838 1.00 91.25 121 ARG A O 1
ATOM 937 N N . ASP A 1 122 ? 22.080 0.223 -15.728 1.00 88.31 122 ASP A N 1
ATOM 938 C CA . ASP A 1 122 ? 23.106 0.323 -16.778 1.00 88.31 122 ASP A CA 1
ATOM 939 C C . ASP A 1 122 ? 23.248 -0.950 -17.637 1.00 88.31 122 ASP A C 1
ATOM 941 O O . ASP A 1 122 ? 24.344 -1.363 -18.001 1.00 88.31 122 ASP A O 1
ATOM 945 N N . GLY A 1 123 ? 22.121 -1.611 -17.930 1.00 89.44 123 GLY A N 1
ATOM 946 C CA . GLY A 1 123 ? 22.088 -2.858 -18.705 1.00 89.44 123 GLY A CA 1
ATOM 947 C C . GLY A 1 123 ? 22.579 -4.103 -17.956 1.00 89.44 123 GLY A C 1
ATOM 948 O O . GLY A 1 123 ? 22.679 -5.168 -18.558 1.00 89.44 123 GLY A O 1
ATOM 949 N N . VAL A 1 124 ? 22.863 -3.998 -16.655 1.00 93.00 124 VAL A N 1
ATOM 950 C CA . VAL A 1 124 ? 23.334 -5.101 -15.808 1.00 93.00 124 VAL A CA 1
ATOM 951 C C . VAL A 1 124 ? 22.245 -5.516 -14.823 1.00 93.00 124 VAL A C 1
ATOM 953 O O . VAL A 1 124 ? 21.578 -4.666 -14.228 1.00 93.00 124 VAL A O 1
ATOM 956 N N . VAL A 1 125 ? 22.074 -6.825 -14.626 1.00 94.88 125 VAL A N 1
ATOM 957 C CA . VAL A 1 125 ? 21.139 -7.371 -13.638 1.00 94.88 125 VAL A CA 1
ATOM 958 C C . VAL A 1 125 ? 21.768 -7.315 -12.243 1.00 94.88 125 VAL A C 1
ATOM 960 O O . VAL A 1 125 ? 22.845 -7.848 -11.993 1.00 94.88 125 VAL A O 1
ATOM 963 N N . MET A 1 126 ? 21.087 -6.667 -11.312 1.00 95.12 126 MET A N 1
ATOM 964 C CA . MET A 1 126 ? 21.487 -6.469 -9.928 1.00 95.12 126 MET A CA 1
ATOM 965 C C . MET A 1 126 ? 20.953 -7.617 -9.075 1.00 95.12 126 MET A C 1
ATOM 967 O O . MET A 1 126 ? 19.746 -7.884 -9.039 1.00 95.12 126 MET A O 1
ATOM 971 N N . SER A 1 127 ? 21.861 -8.290 -8.373 1.00 94.44 127 SER A N 1
ATOM 972 C CA . SER A 1 127 ? 21.543 -9.432 -7.522 1.00 94.44 127 SER A CA 1
ATOM 973 C C . SER A 1 127 ? 21.991 -9.195 -6.083 1.00 94.44 127 SER A C 1
ATOM 975 O O . SER A 1 127 ? 23.144 -8.833 -5.854 1.00 94.44 127 SER A O 1
ATOM 977 N N . PRO A 1 128 ? 21.150 -9.504 -5.083 1.00 93.19 128 PRO A N 1
ATOM 978 C CA . PRO A 1 128 ? 21.561 -9.487 -3.686 1.00 93.19 128 PRO A CA 1
ATOM 979 C C . PRO A 1 128 ? 22.491 -10.653 -3.320 1.00 93.19 128 PRO A C 1
ATOM 981 O O . PRO A 1 128 ? 22.812 -10.826 -2.146 1.00 93.19 128 PRO A O 1
ATOM 984 N N . ASN A 1 129 ? 22.857 -11.537 -4.250 1.00 92.69 129 ASN A N 1
ATOM 985 C CA . ASN A 1 129 ? 23.742 -12.670 -3.994 1.00 92.69 129 ASN A CA 1
ATOM 986 C C . ASN A 1 129 ? 25.144 -12.391 -4.553 1.00 92.69 129 ASN A C 1
ATOM 988 O O . ASN A 1 129 ? 25.303 -12.260 -5.762 1.00 92.69 129 ASN A O 1
ATOM 992 N N . ALA A 1 130 ? 26.151 -12.337 -3.675 1.00 90.00 130 ALA A N 1
ATOM 993 C CA . ALA A 1 130 ? 27.530 -11.996 -4.035 1.00 90.00 130 ALA A CA 1
ATOM 994 C C . ALA A 1 130 ? 28.161 -12.960 -5.054 1.00 90.00 130 ALA A C 1
ATOM 996 O O . ALA A 1 130 ? 29.021 -12.548 -5.822 1.00 90.00 130 ALA A O 1
ATOM 997 N N . GLY A 1 131 ? 27.714 -14.220 -5.085 1.00 88.69 131 GLY A N 1
ATOM 998 C CA . GLY A 1 131 ? 28.173 -15.228 -6.047 1.00 88.69 131 GLY A CA 1
ATOM 999 C C . GLY A 1 131 ? 27.284 -15.388 -7.283 1.00 88.69 131 GLY A C 1
ATOM 1000 O O . GLY A 1 131 ? 27.450 -16.359 -8.015 1.00 88.69 131 GLY A O 1
ATOM 1001 N N . ALA A 1 132 ? 26.295 -14.514 -7.499 1.00 89.94 132 ALA A N 1
ATOM 1002 C CA . ALA A 1 132 ? 25.418 -14.640 -8.657 1.00 89.94 132 ALA A CA 1
ATOM 1003 C C . ALA A 1 132 ? 26.178 -14.367 -9.960 1.00 89.94 132 ALA A C 1
ATOM 1005 O O . ALA A 1 132 ? 26.820 -13.332 -10.118 1.00 89.94 132 ALA A O 1
ATOM 1006 N N . SER A 1 133 ? 26.047 -15.292 -10.903 1.00 91.75 133 SER A N 1
ATOM 1007 C CA . SER A 1 133 ? 26.550 -15.189 -12.269 1.00 91.75 133 SER A CA 1
ATOM 1008 C C . SER A 1 133 ? 25.515 -15.784 -13.223 1.00 91.75 133 SER A C 1
ATOM 1010 O O . SER A 1 133 ? 24.625 -16.523 -12.798 1.00 91.75 133 SER A O 1
ATOM 1012 N N . SER A 1 134 ? 25.584 -15.397 -14.493 1.00 92.62 134 SER A N 1
ATOM 1013 C CA . SER A 1 134 ? 24.705 -15.887 -15.551 1.00 92.62 134 SER A CA 1
ATOM 1014 C C . SER A 1 134 ? 25.444 -15.800 -16.879 1.00 92.62 134 SER A C 1
ATOM 1016 O O . SER A 1 134 ? 26.100 -14.794 -17.150 1.00 92.62 134 SER A O 1
ATOM 1018 N N . ASP A 1 135 ? 25.295 -16.829 -17.708 1.00 92.69 135 ASP A N 1
ATOM 1019 C CA . ASP A 1 135 ? 25.795 -16.830 -19.086 1.00 92.69 135 ASP A CA 1
ATOM 1020 C C . ASP A 1 135 ? 24.831 -16.106 -20.045 1.00 92.69 135 ASP A C 1
ATOM 1022 O O . ASP A 1 135 ? 25.204 -15.761 -21.164 1.00 92.69 135 ASP A O 1
ATOM 1026 N N . ALA A 1 136 ? 23.587 -15.853 -19.616 1.00 93.75 136 ALA A N 1
ATOM 1027 C CA . ALA A 1 136 ? 22.552 -15.229 -20.441 1.00 93.75 136 ALA A CA 1
ATOM 1028 C C . ALA A 1 136 ? 22.594 -13.692 -20.410 1.00 93.75 136 ALA A C 1
ATOM 1030 O O . ALA A 1 136 ? 22.194 -13.040 -21.373 1.00 93.75 136 ALA A O 1
ATOM 1031 N N . HIS A 1 137 ? 23.046 -13.099 -19.303 1.00 94.50 137 HIS A N 1
ATOM 1032 C CA . HIS A 1 137 ? 23.107 -11.647 -19.123 1.00 94.50 137 HIS A CA 1
ATOM 1033 C C . HIS A 1 137 ? 24.106 -11.264 -18.020 1.00 94.50 137 HIS A C 1
ATOM 1035 O O . HIS A 1 137 ? 24.285 -12.022 -17.064 1.00 94.50 137 HIS A O 1
ATOM 1041 N N . PRO A 1 138 ? 24.719 -10.068 -18.080 1.00 95.56 138 PRO A N 1
ATOM 1042 C CA . PRO A 1 138 ? 25.633 -9.614 -17.039 1.00 95.56 138 PRO A CA 1
ATOM 1043 C C . PRO A 1 138 ? 24.917 -9.468 -15.691 1.00 95.56 138 PRO A C 1
ATOM 1045 O O . PRO A 1 138 ? 23.801 -8.949 -15.613 1.00 95.56 138 PRO A O 1
ATOM 1048 N N . VAL A 1 139 ? 25.588 -9.898 -14.621 1.00 96.56 139 VAL A N 1
ATOM 1049 C CA . VAL A 1 139 ? 25.097 -9.808 -13.241 1.00 96.56 139 VAL A CA 1
ATOM 1050 C C . VAL A 1 139 ? 26.112 -9.065 -12.377 1.00 96.56 139 VAL A C 1
ATOM 1052 O O . VAL A 1 139 ? 27.316 -9.291 -12.493 1.00 96.56 139 VAL A O 1
ATOM 1055 N N . ARG A 1 140 ? 25.631 -8.191 -11.490 1.00 95.25 140 ARG A N 1
ATOM 1056 C CA . ARG A 1 140 ? 26.442 -7.495 -10.484 1.00 95.25 140 ARG A CA 1
ATOM 1057 C C . ARG A 1 140 ? 25.834 -7.669 -9.098 1.00 95.25 140 ARG A C 1
ATOM 1059 O O . ARG A 1 140 ? 24.618 -7.586 -8.927 1.00 95.25 140 ARG A O 1
ATOM 1066 N N . PHE A 1 141 ? 26.692 -7.882 -8.104 1.00 95.31 141 PHE A N 1
ATOM 1067 C CA . PHE A 1 141 ? 26.281 -7.903 -6.705 1.00 95.31 141 PHE A CA 1
ATOM 1068 C C . PHE A 1 141 ? 25.810 -6.514 -6.249 1.00 95.31 141 PHE A C 1
ATOM 1070 O O . PHE A 1 141 ? 26.515 -5.524 -6.430 1.00 95.31 141 PHE A O 1
ATOM 1077 N N . GLU A 1 142 ? 24.628 -6.461 -5.641 1.00 95.25 142 GLU A N 1
ATOM 1078 C CA . GLU A 1 142 ? 24.021 -5.266 -5.059 1.00 95.25 142 GLU A CA 1
ATOM 1079 C C . GLU A 1 142 ? 23.437 -5.615 -3.677 1.00 95.25 142 GLU A C 1
ATOM 1081 O O . GLU A 1 142 ? 22.324 -6.151 -3.592 1.00 95.25 142 GLU A O 1
ATOM 1086 N N . PRO A 1 143 ? 24.167 -5.351 -2.577 1.00 93.56 143 PRO A N 1
ATOM 1087 C CA . PRO A 1 143 ? 23.695 -5.652 -1.228 1.00 93.56 143 PRO A CA 1
ATOM 1088 C C . PRO A 1 143 ? 22.455 -4.843 -0.840 1.00 93.56 143 PRO A C 1
ATOM 1090 O O . PRO A 1 143 ? 21.632 -5.356 -0.077 1.00 93.56 143 PRO A O 1
ATOM 1093 N N . LYS A 1 144 ? 22.261 -3.642 -1.411 1.00 92.69 144 LYS A N 1
ATOM 1094 C CA . LYS A 1 144 ? 21.133 -2.770 -1.062 1.00 92.69 144 LYS A CA 1
ATOM 1095 C C . LYS A 1 144 ? 19.779 -3.434 -1.308 1.00 92.69 144 LYS A C 1
ATOM 1097 O O . LYS A 1 144 ? 18.838 -3.167 -0.576 1.00 92.69 144 LYS A O 1
ATOM 1102 N N . LEU A 1 145 ? 19.678 -4.373 -2.254 1.00 93.88 145 LEU A N 1
ATOM 1103 C CA . LEU A 1 145 ? 18.451 -5.148 -2.495 1.00 93.88 145 LEU A CA 1
ATOM 1104 C C . LEU A 1 145 ? 17.991 -5.981 -1.276 1.00 93.88 145 LEU A C 1
ATOM 1106 O O . LEU A 1 145 ? 16.825 -6.372 -1.215 1.00 93.88 145 LEU A O 1
ATOM 1110 N N . ARG A 1 146 ? 18.867 -6.240 -0.291 1.00 92.38 146 ARG A N 1
ATOM 1111 C CA . ARG A 1 146 ? 18.512 -6.880 0.994 1.00 92.38 146 ARG A CA 1
ATOM 1112 C C . ARG A 1 146 ? 18.205 -5.891 2.119 1.00 92.38 146 ARG A C 1
ATOM 1114 O O . ARG A 1 146 ? 17.813 -6.315 3.199 1.00 92.38 146 ARG A O 1
ATOM 1121 N N . GLU A 1 147 ? 18.409 -4.599 1.902 1.00 93.44 147 GLU A N 1
ATOM 1122 C CA . GLU A 1 147 ? 18.206 -3.579 2.924 1.00 93.44 147 GLU A CA 1
ATOM 1123 C C . GLU A 1 147 ? 16.794 -3.001 2.846 1.00 93.44 147 GLU A C 1
ATOM 1125 O O . GLU A 1 147 ? 16.290 -2.699 1.764 1.00 93.44 147 GLU A O 1
ATOM 1130 N N . ALA A 1 148 ? 16.165 -2.759 3.996 1.00 94.62 148 ALA A N 1
ATOM 1131 C CA . ALA A 1 148 ? 14.864 -2.087 4.066 1.00 94.62 148 ALA A CA 1
ATOM 1132 C C . ALA A 1 148 ? 14.886 -0.684 3.409 1.00 94.62 148 ALA A C 1
ATOM 1134 O O . ALA A 1 148 ? 13.895 -0.237 2.831 1.00 94.62 148 ALA A O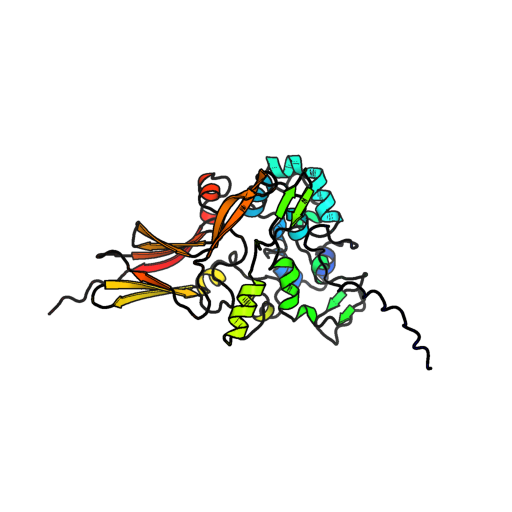 1
ATOM 1135 N N . SER A 1 149 ? 16.054 -0.025 3.423 1.00 93.50 149 SER A N 1
ATOM 1136 C CA . SER A 1 149 ? 16.313 1.277 2.788 1.00 93.50 149 SER A CA 1
ATOM 1137 C C . SER A 1 149 ? 16.113 1.275 1.264 1.00 93.50 149 SER A C 1
ATOM 1139 O O . SER A 1 149 ? 15.981 2.331 0.650 1.00 93.50 149 SER A O 1
ATOM 1141 N N . PHE A 1 150 ? 16.093 0.108 0.617 1.00 93.69 150 PHE A N 1
ATOM 1142 C CA . PHE A 1 150 ? 15.781 0.006 -0.805 1.00 93.69 150 PHE A CA 1
ATOM 1143 C C . PHE A 1 150 ? 14.321 0.366 -1.091 1.00 93.69 150 PHE A C 1
ATOM 1145 O O . PHE A 1 150 ? 14.033 1.108 -2.032 1.00 93.69 150 PHE A O 1
ATOM 1152 N N . CYS A 1 151 ? 13.410 -0.115 -0.243 1.00 94.38 151 CYS A N 1
ATOM 1153 C CA . CYS A 1 151 ? 11.971 0.071 -0.390 1.00 94.38 151 CYS A CA 1
ATOM 1154 C C . CYS A 1 151 ? 11.541 1.518 -0.118 1.00 94.38 151 CYS A C 1
ATOM 1156 O O . CYS A 1 151 ? 10.531 1.963 -0.666 1.00 94.38 151 CYS A O 1
ATOM 1158 N N . SER A 1 152 ? 12.301 2.264 0.695 1.00 92.25 152 SER A N 1
ATOM 1159 C CA . SER A 1 152 ? 11.946 3.629 1.107 1.00 92.25 152 SER A CA 1
ATOM 1160 C C . SER A 1 152 ? 11.855 4.609 -0.058 1.00 92.25 152 SER A C 1
ATOM 1162 O O . SER A 1 152 ? 11.108 5.574 0.038 1.00 92.25 152 SER A O 1
ATOM 1164 N N . ASN A 1 153 ? 12.532 4.331 -1.178 1.00 87.38 153 ASN A N 1
ATOM 1165 C CA . ASN A 1 153 ? 12.463 5.197 -2.350 1.00 87.38 153 ASN A CA 1
ATOM 1166 C C . ASN A 1 153 ? 11.045 5.303 -2.918 1.00 87.38 153 ASN A C 1
ATOM 1168 O O . ASN A 1 153 ? 10.729 6.344 -3.473 1.00 87.38 153 ASN A O 1
ATOM 1172 N N . CYS A 1 154 ? 10.206 4.269 -2.753 1.00 91.44 154 CYS A N 1
ATOM 1173 C CA . CYS A 1 154 ? 8.788 4.279 -3.135 1.00 91.44 154 CYS A CA 1
ATOM 1174 C C . CYS A 1 154 ? 7.841 4.304 -1.935 1.00 91.44 154 CYS A C 1
ATOM 1176 O O . CYS A 1 154 ? 6.771 4.900 -2.010 1.00 91.44 154 CYS A O 1
ATOM 1178 N N . HIS A 1 155 ? 8.219 3.670 -0.823 1.00 94.25 155 HIS A N 1
ATOM 1179 C CA . HIS A 1 155 ? 7.368 3.546 0.362 1.00 94.25 155 HIS A CA 1
ATOM 1180 C C . HIS A 1 155 ? 7.497 4.714 1.349 1.00 94.25 155 HIS A C 1
ATOM 1182 O O . HIS A 1 155 ? 7.013 4.639 2.479 1.00 94.25 155 HIS A O 1
ATOM 1188 N N . GLU A 1 156 ? 8.118 5.809 0.925 1.00 92.25 156 GLU A N 1
ATOM 1189 C CA . GLU A 1 156 ? 8.060 7.096 1.595 1.00 92.25 156 GLU A CA 1
ATOM 1190 C C . GLU A 1 156 ? 8.221 8.219 0.577 1.00 92.25 156 GLU A C 1
ATOM 1192 O O . GLU A 1 156 ? 9.201 8.269 -0.162 1.00 92.25 156 GLU A O 1
ATOM 1197 N N . PHE A 1 157 ? 7.249 9.128 0.527 1.00 89.88 157 PHE A N 1
ATOM 1198 C CA . PHE A 1 157 ? 7.301 10.230 -0.423 1.00 89.88 157 PHE A CA 1
ATOM 1199 C C . PHE A 1 157 ? 6.593 11.480 0.084 1.00 89.88 157 PHE A C 1
ATOM 1201 O O . PHE A 1 157 ? 5.608 11.438 0.833 1.00 89.88 157 PHE A O 1
ATOM 1208 N N . MET A 1 158 ? 7.122 12.613 -0.370 1.00 89.06 158 MET A N 1
ATOM 1209 C CA . MET A 1 158 ? 6.573 13.935 -0.107 1.00 89.06 158 MET A CA 1
ATOM 1210 C C . MET A 1 158 ? 5.282 14.138 -0.890 1.00 89.06 158 MET A C 1
ATOM 1212 O O . MET A 1 158 ? 5.199 13.772 -2.069 1.00 89.06 158 MET A O 1
ATOM 1216 N N . GLY A 1 159 ? 4.317 14.795 -0.257 1.00 86.94 159 GLY A N 1
ATOM 1217 C CA . GLY A 1 159 ? 3.160 15.351 -0.934 1.00 86.94 159 GLY A CA 1
ATOM 1218 C C . GLY A 1 159 ? 3.549 16.367 -2.001 1.00 86.94 159 GLY A C 1
ATOM 1219 O O . GLY A 1 159 ? 4.724 16.689 -2.208 1.00 86.94 159 GLY A O 1
ATOM 1220 N N . HIS A 1 160 ? 2.548 16.825 -2.737 1.00 85.19 160 HIS A N 1
ATOM 1221 C CA . HIS A 1 160 ? 2.735 17.895 -3.697 1.00 85.19 160 HIS A CA 1
ATOM 1222 C C . HIS A 1 160 ? 1.544 18.828 -3.722 1.00 85.19 160 HIS A C 1
ATOM 1224 O O . HIS A 1 160 ? 0.414 18.408 -3.491 1.00 85.19 160 HIS A O 1
ATOM 1230 N N . ASP A 1 161 ? 1.843 20.063 -4.092 1.00 82.69 161 ASP A N 1
ATOM 1231 C CA . ASP A 1 161 ? 0.871 21.044 -4.523 1.00 82.69 161 ASP A CA 1
ATOM 1232 C C . ASP A 1 161 ? 1.098 21.320 -6.022 1.00 82.69 161 ASP A C 1
ATOM 1234 O O . ASP A 1 161 ? 2.146 20.998 -6.606 1.00 82.69 161 ASP A O 1
ATOM 1238 N N . LEU A 1 162 ? 0.105 21.929 -6.658 1.00 78.19 162 LEU A N 1
ATOM 1239 C CA . LEU A 1 162 ? 0.270 22.562 -7.954 1.00 78.19 162 LEU A CA 1
ATOM 1240 C C . LEU A 1 162 ? 0.511 24.057 -7.738 1.00 78.19 162 LEU A C 1
ATOM 1242 O O . LEU A 1 162 ? -0.091 24.708 -6.887 1.00 78.19 162 LEU A O 1
ATOM 1246 N N . VAL A 1 163 ? 1.474 24.596 -8.477 1.00 81.12 163 VAL A N 1
ATOM 1247 C CA . VAL A 1 163 ? 1.766 26.027 -8.503 1.00 81.12 163 VAL A CA 1
ATOM 1248 C C . VAL A 1 163 ? 1.977 26.410 -9.957 1.00 81.12 163 VAL A C 1
ATOM 1250 O O . VAL A 1 163 ? 2.951 25.987 -10.586 1.00 81.12 163 VAL A O 1
ATOM 1253 N N . ASN A 1 164 ? 1.051 27.190 -10.517 1.00 81.31 164 ASN A N 1
ATOM 1254 C CA . ASN A 1 164 ? 1.073 27.596 -11.930 1.00 81.31 164 ASN A CA 1
ATOM 1255 C C . ASN A 1 164 ? 1.148 26.392 -12.892 1.00 81.31 164 ASN A C 1
ATOM 1257 O O . ASN A 1 164 ? 1.917 26.389 -13.856 1.00 81.31 164 ASN A O 1
ATOM 1261 N N . GLY A 1 165 ? 0.394 25.329 -12.590 1.00 76.62 165 GLY A N 1
ATOM 1262 C CA . GLY A 1 165 ? 0.366 24.098 -13.389 1.00 76.62 165 GLY A CA 1
ATOM 1263 C C . GLY A 1 165 ? 1.629 23.234 -13.291 1.00 76.62 165 GLY A C 1
ATOM 1264 O O . GLY A 1 165 ? 1.752 22.257 -14.030 1.00 76.62 165 GLY A O 1
ATOM 1265 N N . LYS A 1 166 ? 2.565 23.568 -12.394 1.00 81.00 166 LYS A N 1
ATOM 1266 C CA . LYS A 1 166 ? 3.757 22.764 -12.105 1.00 81.00 166 LYS A CA 1
ATOM 1267 C C . LYS A 1 166 ? 3.623 22.097 -10.745 1.00 81.00 166 LYS A C 1
ATOM 1269 O O . LYS A 1 166 ? 3.203 22.726 -9.782 1.00 81.00 166 LYS A O 1
ATOM 1274 N N . THR A 1 167 ? 4.016 20.833 -10.673 1.00 83.56 167 THR A N 1
ATOM 1275 C CA . THR A 1 167 ? 4.101 20.090 -9.414 1.00 83.56 167 THR A CA 1
ATOM 1276 C C . THR A 1 167 ? 5.250 20.628 -8.565 1.00 83.56 167 THR A C 1
ATOM 1278 O O . THR A 1 167 ? 6.381 20.721 -9.045 1.00 83.56 167 THR A O 1
ATOM 1281 N N . VAL A 1 168 ? 4.966 20.951 -7.304 1.00 86.25 168 VAL A N 1
ATOM 1282 C CA . VAL A 1 168 ? 5.952 21.377 -6.304 1.00 86.25 168 VAL A CA 1
ATOM 1283 C C . VAL A 1 168 ? 5.810 20.485 -5.077 1.00 86.25 168 VAL A C 1
ATOM 1285 O O . VAL A 1 168 ? 4.700 20.247 -4.610 1.00 86.25 168 VAL A O 1
ATOM 1288 N N . LEU A 1 169 ? 6.928 19.961 -4.573 1.00 88.19 169 LEU A N 1
ATOM 1289 C CA . LEU A 1 169 ? 6.923 19.116 -3.381 1.00 88.19 169 LEU A CA 1
ATOM 1290 C C . LEU A 1 169 ? 6.626 19.941 -2.131 1.00 88.19 169 LEU A C 1
ATOM 1292 O O . LEU A 1 169 ? 7.114 21.060 -1.990 1.00 88.19 169 LEU A O 1
ATOM 1296 N N . THR A 1 170 ? 5.854 19.360 -1.222 1.00 86.00 170 THR A N 1
ATOM 1297 C CA . THR A 1 170 ? 5.544 19.947 0.086 1.00 86.00 170 THR A CA 1
ATOM 1298 C C . THR A 1 170 ? 6.382 19.297 1.173 1.00 86.00 170 THR A C 1
ATOM 1300 O O . THR A 1 170 ? 6.772 18.146 1.017 1.00 86.00 170 THR A O 1
ATOM 1303 N N . ASP A 1 171 ? 6.551 19.962 2.316 1.00 84.31 171 ASP A N 1
ATOM 1304 C CA . ASP A 1 171 ? 7.194 19.361 3.497 1.00 84.31 171 ASP A CA 1
ATOM 1305 C C . ASP A 1 171 ? 6.326 18.277 4.173 1.00 84.31 171 ASP A C 1
ATOM 1307 O O . ASP A 1 171 ? 6.826 17.445 4.930 1.00 84.31 171 ASP A O 1
ATOM 1311 N N . GLU A 1 172 ? 5.024 18.237 3.875 1.00 85.62 172 GLU A N 1
ATOM 1312 C CA . GLU A 1 172 ? 4.125 17.172 4.325 1.00 85.62 172 GLU A CA 1
ATOM 1313 C C . GLU A 1 172 ? 4.376 15.890 3.517 1.00 85.62 172 GLU A C 1
ATOM 1315 O O . GLU A 1 172 ? 4.313 15.900 2.286 1.00 85.62 172 GLU A O 1
ATOM 1320 N N . LYS A 1 173 ? 4.628 14.764 4.193 1.00 88.38 173 LYS A N 1
ATOM 1321 C CA . LYS A 1 173 ? 4.701 13.444 3.546 1.00 88.38 173 LYS A CA 1
ATOM 1322 C C . LYS A 1 173 ? 3.292 12.925 3.269 1.00 88.38 173 LYS A C 1
ATOM 1324 O O . LYS A 1 173 ? 2.416 13.056 4.116 1.00 88.38 173 LYS A O 1
ATOM 1329 N N . MET A 1 174 ? 3.071 12.283 2.126 1.00 86.12 174 MET A N 1
ATOM 1330 C CA . MET A 1 174 ? 1.821 11.547 1.876 1.00 86.12 174 MET A CA 1
ATOM 1331 C C . MET A 1 174 ? 1.933 10.096 2.337 1.00 86.12 174 MET A C 1
ATOM 1333 O O . MET A 1 174 ? 0.971 9.538 2.841 1.00 86.12 174 MET A O 1
ATOM 1337 N N . GLN A 1 175 ? 3.122 9.503 2.258 1.00 91.19 175 GLN A N 1
ATOM 1338 C CA . GLN A 1 175 ? 3.372 8.170 2.791 1.00 91.19 175 GLN A CA 1
ATOM 1339 C C . GLN A 1 175 ? 4.592 8.193 3.708 1.00 91.19 175 GLN A C 1
ATOM 1341 O O . GLN A 1 175 ? 5.627 8.757 3.357 1.00 91.19 175 GLN A O 1
ATOM 1346 N N . THR A 1 176 ? 4.452 7.585 4.886 1.00 93.44 176 THR A N 1
ATOM 1347 C CA . THR A 1 176 ? 5.435 7.618 5.984 1.00 93.44 176 THR A CA 1
ATOM 1348 C C . THR A 1 176 ? 5.886 6.229 6.433 1.00 93.44 176 THR A C 1
ATOM 1350 O O . THR A 1 176 ? 6.460 6.094 7.509 1.00 93.44 176 THR A O 1
ATOM 1353 N N . THR A 1 177 ? 5.656 5.185 5.625 1.00 96.25 177 THR A N 1
ATOM 1354 C CA . THR A 1 177 ? 5.916 3.784 6.007 1.00 96.25 177 THR A CA 1
ATOM 1355 C C . THR A 1 177 ? 7.368 3.543 6.416 1.00 96.25 177 THR A C 1
ATOM 1357 O O . THR A 1 177 ? 7.624 2.815 7.371 1.00 96.25 177 THR A O 1
ATOM 1360 N N . TRP A 1 178 ? 8.328 4.170 5.730 1.00 96.44 178 TRP A N 1
ATOM 1361 C CA . TRP A 1 178 ? 9.741 4.072 6.102 1.00 96.44 178 TRP A CA 1
ATOM 1362 C C . TRP A 1 178 ? 10.030 4.712 7.465 1.00 96.44 178 TRP A C 1
ATOM 1364 O O . TRP A 1 178 ? 10.638 4.072 8.321 1.00 96.44 178 TRP A O 1
ATOM 1374 N N . SER A 1 179 ? 9.563 5.943 7.694 1.00 96.00 179 SER A N 1
ATOM 1375 C CA . SER A 1 179 ? 9.714 6.625 8.987 1.00 96.00 179 SER A CA 1
ATOM 1376 C C . SER A 1 179 ? 9.036 5.853 10.128 1.00 96.00 179 SER A C 1
ATOM 1378 O O . SER A 1 179 ? 9.602 5.736 11.213 1.00 96.00 179 SER A O 1
ATOM 1380 N N . GLU A 1 180 ? 7.852 5.284 9.883 1.00 96.88 180 GLU A N 1
ATOM 1381 C CA . GLU A 1 180 ? 7.135 4.423 10.834 1.00 96.88 180 GLU A CA 1
ATOM 1382 C C . GLU A 1 180 ? 7.944 3.165 11.178 1.00 96.88 180 GLU A C 1
ATOM 1384 O O . GLU A 1 180 ? 8.061 2.800 12.347 1.00 96.88 180 GLU A O 1
ATOM 1389 N N . TRP A 1 181 ? 8.557 2.531 10.174 1.00 97.88 181 TRP A N 1
ATOM 1390 C CA . TRP A 1 181 ? 9.416 1.368 10.380 1.00 97.88 181 TRP A CA 1
ATOM 1391 C C . TRP A 1 181 ? 10.692 1.699 11.150 1.00 97.88 181 TRP A C 1
ATOM 1393 O O . TRP A 1 181 ? 11.079 0.954 12.049 1.00 97.88 181 TRP A O 1
ATOM 1403 N N . LEU A 1 182 ? 11.321 2.842 10.867 1.00 97.88 182 LEU A N 1
ATOM 1404 C CA . LEU A 1 182 ? 12.468 3.319 11.640 1.00 97.88 182 LEU A CA 1
ATOM 1405 C C . LEU A 1 182 ? 12.109 3.550 13.111 1.00 97.88 182 LEU A C 1
ATOM 1407 O O . LEU A 1 182 ? 12.881 3.167 13.990 1.00 97.88 182 LEU A O 1
ATOM 1411 N N . ALA A 1 183 ? 10.939 4.133 13.386 1.00 96.94 183 ALA A N 1
ATOM 1412 C CA . ALA A 1 183 ? 10.461 4.333 14.750 1.00 96.94 183 ALA A CA 1
ATOM 1413 C C . ALA A 1 183 ? 10.262 2.994 15.479 1.00 96.94 183 ALA A C 1
ATOM 1415 O O . ALA A 1 183 ? 10.731 2.830 16.602 1.00 96.94 183 ALA A O 1
ATOM 1416 N N . TRP A 1 184 ? 9.655 2.008 14.817 1.00 97.31 184 TRP A N 1
ATOM 1417 C CA . TRP A 1 184 ? 9.508 0.656 15.358 1.00 97.31 184 TRP A CA 1
ATOM 1418 C C . TRP A 1 184 ? 10.857 -0.035 15.616 1.00 97.31 184 TRP A C 1
ATOM 1420 O O . TRP A 1 184 ? 11.067 -0.621 16.679 1.00 97.31 184 TRP A O 1
ATOM 1430 N N . ARG A 1 185 ? 11.814 0.079 14.686 1.00 97.62 185 ARG A N 1
ATOM 1431 C CA . ARG A 1 185 ? 13.186 -0.421 14.872 1.00 97.62 185 ARG A CA 1
ATOM 1432 C C . ARG A 1 185 ? 13.871 0.219 16.076 1.00 97.62 185 ARG A C 1
ATOM 1434 O O . ARG A 1 185 ? 14.553 -0.484 16.818 1.00 97.62 185 ARG A O 1
ATOM 1441 N N . ALA A 1 186 ? 13.683 1.521 16.285 1.00 97.31 186 ALA A N 1
ATOM 1442 C CA . ALA A 1 186 ? 14.245 2.241 17.427 1.00 97.31 186 ALA A CA 1
ATOM 1443 C C . ALA A 1 186 ? 13.664 1.776 18.777 1.00 97.31 186 ALA A C 1
ATOM 1445 O O . ALA A 1 186 ? 14.325 1.915 19.802 1.00 97.31 186 ALA A O 1
ATOM 1446 N N . GLN A 1 187 ? 12.468 1.180 18.774 1.00 96.50 187 GLN A N 1
ATOM 1447 C CA . GLN A 1 187 ? 11.826 0.586 19.953 1.00 96.50 187 GLN A CA 1
ATOM 1448 C C . GLN A 1 187 ? 12.202 -0.890 20.184 1.00 96.50 187 GLN A C 1
ATOM 1450 O O . GLN A 1 187 ? 11.663 -1.524 21.088 1.00 96.50 187 GLN A O 1
ATOM 1455 N N . GLY A 1 188 ? 13.116 -1.455 19.388 1.00 96.31 188 GLY A N 1
ATOM 1456 C CA . GLY A 1 188 ? 13.547 -2.853 19.511 1.00 96.31 188 GLY A CA 1
ATOM 1457 C C . GLY A 1 188 ? 12.865 -3.822 18.543 1.00 96.31 188 GLY A C 1
ATOM 1458 O O . GLY A 1 188 ? 12.989 -5.030 18.711 1.00 96.31 188 GLY A O 1
ATOM 1459 N N . GLY A 1 189 ? 12.163 -3.324 17.522 1.00 96.50 189 GLY A N 1
ATOM 1460 C CA . GLY A 1 189 ? 11.679 -4.152 16.418 1.00 96.50 189 GLY A CA 1
ATOM 1461 C C . GLY A 1 189 ? 12.804 -4.874 15.664 1.00 96.50 189 GLY A C 1
ATOM 1462 O O . GLY A 1 189 ? 13.889 -4.320 15.484 1.00 96.50 189 GLY A O 1
ATOM 1463 N N . GLU A 1 190 ? 12.542 -6.090 15.175 1.00 94.88 190 GLU A N 1
ATOM 1464 C CA . GLU A 1 190 ? 13.517 -6.945 14.481 1.00 94.88 190 GLU A CA 1
ATOM 1465 C C . GLU A 1 190 ? 13.037 -7.405 13.096 1.00 94.88 190 GLU A C 1
ATOM 1467 O O . GLU A 1 190 ? 11.865 -7.695 12.903 1.00 94.88 190 GLU A O 1
ATOM 1472 N N . GLY A 1 191 ? 13.961 -7.536 12.140 1.00 93.44 191 GLY A N 1
ATOM 1473 C CA . GLY A 1 191 ? 13.672 -7.831 10.730 1.00 93.44 191 GLY A CA 1
ATOM 1474 C C . GLY A 1 191 ? 13.671 -6.595 9.822 1.00 93.44 191 GLY A C 1
ATOM 1475 O O . GLY A 1 191 ? 13.807 -5.459 10.285 1.00 93.44 191 GLY A O 1
ATOM 1476 N N . SER A 1 192 ? 13.563 -6.848 8.520 1.00 95.38 192 SER A N 1
ATOM 1477 C CA . SER A 1 192 ? 13.537 -5.913 7.388 1.00 95.38 192 SER A CA 1
ATOM 1478 C C . SER A 1 192 ? 12.183 -5.942 6.669 1.00 95.38 192 SER A C 1
ATOM 1480 O O . SER A 1 192 ? 11.336 -6.792 6.942 1.00 95.38 192 SER A O 1
ATOM 1482 N N . CYS A 1 193 ? 11.970 -5.035 5.710 1.00 97.06 193 CYS A N 1
ATOM 1483 C CA . CYS A 1 193 ? 10.794 -5.089 4.837 1.00 97.06 193 CYS A CA 1
ATOM 1484 C C . CYS A 1 193 ? 10.709 -6.440 4.104 1.00 97.06 193 CYS A C 1
ATOM 1486 O O . CYS A 1 193 ? 9.635 -7.027 3.986 1.00 97.06 193 CYS A O 1
ATOM 1488 N N . GLN A 1 194 ? 11.854 -6.939 3.636 1.00 97.00 194 GLN A N 1
ATOM 1489 C CA . GLN A 1 194 ? 11.979 -8.172 2.870 1.00 97.00 194 GLN A CA 1
ATOM 1490 C C . GLN A 1 194 ? 11.616 -9.412 3.693 1.00 97.00 194 GLN A C 1
ATOM 1492 O O . GLN A 1 194 ? 10.989 -10.318 3.152 1.00 97.00 194 GLN A O 1
ATOM 1497 N N . ASP A 1 195 ? 11.949 -9.444 4.987 1.00 95.94 195 ASP A N 1
ATOM 1498 C CA . ASP A 1 195 ? 11.670 -10.605 5.845 1.00 95.94 195 ASP A CA 1
ATOM 1499 C C . ASP A 1 195 ? 10.163 -10.890 5.950 1.00 95.94 195 ASP A C 1
ATOM 1501 O O . ASP A 1 195 ? 9.742 -12.047 5.916 1.00 95.94 195 ASP A O 1
ATOM 1505 N N . CYS A 1 196 ? 9.341 -9.834 6.002 1.00 96.06 196 CYS A N 1
ATOM 1506 C CA . CYS A 1 196 ? 7.884 -9.948 6.093 1.00 96.06 196 CYS A CA 1
ATOM 1507 C C . CYS A 1 196 ? 7.187 -9.970 4.723 1.00 96.06 196 CYS A C 1
ATOM 1509 O O . CYS A 1 196 ? 6.249 -10.745 4.527 1.00 96.06 196 CYS A O 1
ATOM 1511 N N . HIS A 1 197 ? 7.616 -9.127 3.775 1.00 97.69 197 HIS A N 1
ATOM 1512 C CA . HIS A 1 197 ? 6.918 -8.936 2.495 1.00 97.69 197 HIS A CA 1
ATOM 1513 C C . HIS A 1 197 ? 7.460 -9.807 1.354 1.00 97.69 197 HIS A C 1
ATOM 1515 O O . HIS A 1 197 ? 6.747 -10.030 0.374 1.00 97.69 197 HIS A O 1
ATOM 1521 N N . MET A 1 198 ? 8.682 -10.333 1.478 1.00 97.31 198 MET A N 1
ATOM 1522 C CA . MET A 1 198 ? 9.323 -11.226 0.504 1.00 97.31 198 MET A CA 1
ATOM 1523 C C . MET A 1 198 ? 9.806 -12.538 1.157 1.00 97.31 198 MET A C 1
ATOM 1525 O O . MET A 1 198 ? 10.966 -12.931 0.967 1.00 97.31 198 MET A O 1
ATOM 1529 N N . PRO A 1 199 ? 8.956 -13.252 1.927 1.00 95.06 199 PRO A N 1
ATOM 1530 C CA . PRO A 1 199 ? 9.374 -14.465 2.623 1.00 95.06 199 PRO A CA 1
ATOM 1531 C C . PRO A 1 199 ? 9.876 -15.504 1.617 1.00 95.06 199 PRO A C 1
ATOM 1533 O O . PRO A 1 199 ? 9.287 -15.696 0.551 1.00 95.06 199 PRO A O 1
ATOM 1536 N N . GLY A 1 200 ? 11.007 -16.143 1.923 1.00 94.25 200 GLY A N 1
ATOM 1537 C CA . GLY A 1 200 ? 11.643 -17.088 0.999 1.00 94.25 200 GLY A CA 1
ATOM 1538 C C . GLY A 1 200 ? 12.096 -16.457 -0.325 1.00 94.25 200 GLY A C 1
ATOM 1539 O O . GLY A 1 200 ? 12.235 -17.173 -1.309 1.00 94.25 200 GLY A O 1
ATOM 1540 N N . LYS A 1 201 ? 12.327 -15.134 -0.361 1.00 93.94 201 LYS A N 1
ATOM 1541 C CA . LYS A 1 201 ? 12.642 -14.346 -1.571 1.00 93.94 201 LYS A CA 1
ATOM 1542 C C . LYS A 1 201 ? 11.492 -14.285 -2.585 1.00 93.94 201 LYS A C 1
ATOM 1544 O O . LYS A 1 201 ? 11.734 -14.026 -3.759 1.00 93.94 201 LYS A O 1
ATOM 1549 N N . SER A 1 202 ? 10.256 -14.526 -2.151 1.00 97.06 202 SER A N 1
ATOM 1550 C CA . SER A 1 202 ? 9.081 -14.428 -3.016 1.00 97.06 202 SER A CA 1
ATOM 1551 C C . SER A 1 202 ? 8.846 -12.990 -3.490 1.00 97.06 202 SER A C 1
ATOM 1553 O O . SER A 1 202 ? 8.831 -12.057 -2.688 1.00 97.06 202 SER A O 1
ATOM 1555 N N . HIS A 1 203 ? 8.561 -12.820 -4.783 1.00 97.94 203 HIS A N 1
ATOM 1556 C CA . HIS A 1 203 ? 8.149 -11.545 -5.388 1.00 97.94 203 HIS A CA 1
ATOM 1557 C C . HIS A 1 203 ? 6.628 -11.327 -5.347 1.00 97.94 203 HIS A C 1
ATOM 1559 O O . HIS A 1 203 ? 6.088 -10.548 -6.125 1.00 97.94 203 HIS A O 1
ATOM 1565 N N . ALA A 1 204 ? 5.916 -11.999 -4.437 1.00 97.38 204 ALA A N 1
ATOM 1566 C CA . ALA A 1 204 ? 4.484 -11.773 -4.234 1.00 97.38 204 ALA A CA 1
ATOM 1567 C C . ALA A 1 204 ? 4.193 -10.439 -3.520 1.00 97.38 204 ALA A C 1
ATOM 1569 O O . ALA A 1 204 ? 3.103 -9.891 -3.680 1.00 97.38 204 ALA A O 1
ATOM 1570 N N . PHE A 1 205 ? 5.162 -9.915 -2.750 1.00 96.81 205 PHE A N 1
ATOM 1571 C CA . PHE A 1 205 ? 5.059 -8.656 -1.997 1.00 96.81 205 PHE A CA 1
ATOM 1572 C C . PHE A 1 205 ? 3.766 -8.584 -1.168 1.00 96.81 205 PHE A C 1
ATOM 1574 O O . PHE A 1 205 ? 2.934 -7.693 -1.362 1.00 96.81 205 PHE A O 1
ATOM 1581 N N . ARG A 1 206 ? 3.562 -9.576 -0.285 1.00 95.00 206 ARG A N 1
ATOM 1582 C CA . ARG A 1 206 ? 2.302 -9.744 0.465 1.00 95.00 206 ARG A CA 1
ATOM 1583 C C . ARG A 1 206 ? 1.941 -8.468 1.217 1.00 95.00 206 ARG A C 1
ATOM 1585 O O . ARG A 1 206 ? 2.804 -7.793 1.762 1.00 95.00 206 ARG A O 1
ATOM 1592 N N . GLY A 1 207 ? 0.660 -8.136 1.268 1.00 94.50 207 GLY A N 1
ATOM 1593 C CA . GLY A 1 207 ? 0.170 -6.914 1.899 1.00 94.50 207 GLY A CA 1
ATOM 1594 C C . GLY A 1 207 ? -1.345 -6.951 2.025 1.00 94.50 207 GLY A C 1
ATOM 1595 O O . GLY A 1 207 ? -1.931 -8.023 2.051 1.00 94.50 207 GLY A O 1
ATOM 1596 N N . ALA A 1 208 ? -2.001 -5.791 2.044 1.00 93.81 208 ALA A N 1
ATOM 1597 C CA . ALA A 1 208 ? -3.446 -5.714 2.296 1.00 93.81 208 ALA A CA 1
ATOM 1598 C C . ALA A 1 208 ? -4.335 -6.463 1.271 1.00 93.81 208 ALA A C 1
ATOM 1600 O O . ALA A 1 208 ? -5.466 -6.831 1.578 1.00 93.81 208 ALA A O 1
ATOM 1601 N N . TYR A 1 209 ? -3.838 -6.706 0.056 1.00 92.50 209 TYR A N 1
ATOM 1602 C CA . TYR A 1 209 ? -4.572 -7.461 -0.969 1.00 92.50 209 TYR A CA 1
ATOM 1603 C C . TYR A 1 209 ? -4.463 -8.986 -0.809 1.00 92.50 209 TYR A C 1
ATOM 1605 O O . TYR A 1 209 ? -5.219 -9.711 -1.446 1.00 92.50 209 TYR A O 1
ATOM 1613 N N . ASP A 1 210 ? -3.570 -9.468 0.055 1.00 95.12 210 ASP A N 1
ATOM 1614 C CA . ASP A 1 210 ? -3.590 -10.838 0.562 1.00 95.12 210 ASP A CA 1
ATOM 1615 C C . ASP A 1 210 ? -4.464 -10.835 1.827 1.00 95.12 210 ASP A C 1
ATOM 1617 O O . ASP A 1 210 ? -4.069 -10.320 2.876 1.00 95.12 210 ASP A O 1
ATOM 1621 N N . ARG A 1 211 ? -5.709 -11.314 1.697 1.00 93.38 211 ARG A N 1
ATOM 1622 C CA . ARG A 1 211 ? -6.733 -11.185 2.748 1.00 93.38 211 ARG A CA 1
ATOM 1623 C C . ARG A 1 211 ? -6.357 -11.952 4.014 1.00 93.38 211 ARG A C 1
ATOM 1625 O O . ARG A 1 211 ? -6.618 -11.459 5.108 1.00 93.38 211 ARG A O 1
ATOM 1632 N N . ASP A 1 212 ? -5.723 -13.111 3.882 1.00 94.81 212 ASP A N 1
ATOM 1633 C CA . ASP A 1 212 ? -5.330 -13.922 5.034 1.00 94.81 212 ASP A CA 1
ATOM 1634 C C . ASP A 1 212 ? -4.118 -13.319 5.740 1.00 94.81 212 ASP A C 1
ATOM 1636 O O . ASP A 1 212 ? -4.102 -13.227 6.971 1.00 94.81 212 ASP A O 1
ATOM 1640 N N . TYR A 1 213 ? -3.152 -12.802 4.974 1.00 96.00 213 TYR A N 1
ATOM 1641 C CA . TYR A 1 213 ? -2.047 -12.027 5.532 1.00 96.00 213 TYR A CA 1
ATOM 1642 C C . TYR A 1 213 ? -2.545 -10.778 6.278 1.00 96.00 213 TYR A C 1
ATOM 1644 O O . TYR A 1 213 ? -2.108 -10.510 7.397 1.00 96.00 213 TYR A O 1
ATOM 1652 N N . LEU A 1 214 ? -3.510 -10.048 5.704 1.00 97.06 214 LEU A N 1
ATOM 1653 C CA . LEU A 1 214 ? -4.101 -8.860 6.324 1.00 97.06 214 LEU A CA 1
ATOM 1654 C C . LEU A 1 214 ? -4.872 -9.187 7.614 1.00 97.06 214 LEU A C 1
ATOM 1656 O O . LEU A 1 214 ? -4.724 -8.470 8.602 1.00 97.06 214 LEU A O 1
ATOM 1660 N N . ARG A 1 215 ? -5.673 -10.260 7.634 1.00 97.06 215 ARG A N 1
ATOM 1661 C CA . ARG A 1 215 ? -6.375 -10.709 8.851 1.00 97.06 215 ARG A CA 1
ATOM 1662 C C . ARG A 1 215 ? -5.397 -11.114 9.949 1.00 97.06 215 ARG A C 1
ATOM 1664 O O . ARG A 1 215 ? -5.589 -10.752 11.105 1.00 97.06 215 ARG A O 1
ATOM 1671 N N . GLY A 1 216 ? -4.315 -11.806 9.584 1.00 97.00 216 GLY A N 1
ATOM 1672 C CA . GLY A 1 216 ? -3.261 -12.210 10.518 1.00 97.00 216 GLY A CA 1
ATOM 1673 C C . GLY A 1 216 ? -2.512 -11.045 11.178 1.00 97.00 216 GLY A C 1
ATOM 1674 O O . GLY A 1 216 ? -1.897 -11.244 12.229 1.00 97.00 216 GLY A O 1
ATOM 1675 N N . ALA A 1 217 ? -2.597 -9.843 10.598 1.00 97.25 217 ALA A N 1
ATOM 1676 C CA . ALA A 1 217 ? -1.939 -8.630 11.076 1.00 97.25 217 ALA A CA 1
ATOM 1677 C C . ALA A 1 217 ? -2.689 -7.901 12.210 1.00 97.25 217 ALA A C 1
ATOM 1679 O O . ALA A 1 217 ? -2.179 -6.909 12.734 1.00 97.25 217 ALA A O 1
ATOM 1680 N N . LEU A 1 218 ? -3.882 -8.366 12.600 1.00 98.19 218 LEU A N 1
ATOM 1681 C CA . LEU A 1 218 ? -4.708 -7.757 13.644 1.00 98.19 218 LEU A CA 1
ATOM 1682 C C . LEU A 1 218 ? -4.935 -8.733 14.806 1.00 98.19 218 LEU A C 1
ATOM 1684 O O . LEU A 1 218 ? -5.217 -9.912 14.608 1.00 98.19 218 LEU A O 1
ATOM 1688 N N . SER A 1 219 ? -4.876 -8.216 16.030 1.00 97.94 219 SER A N 1
ATOM 1689 C CA . SER A 1 219 ? -5.436 -8.857 17.218 1.00 97.94 219 SER A CA 1
ATOM 1690 C C . SER A 1 219 ? -6.612 -8.032 17.734 1.00 97.94 219 SER A C 1
ATOM 1692 O O . SER A 1 219 ? -6.508 -6.808 17.843 1.00 97.94 219 SER A O 1
ATOM 1694 N N . LEU A 1 220 ? -7.713 -8.708 18.061 1.00 98.31 220 LEU A N 1
ATOM 1695 C CA . LEU A 1 220 ? -8.907 -8.121 18.662 1.00 98.31 220 LEU A CA 1
ATOM 1696 C C . LEU A 1 220 ? -9.317 -8.960 19.875 1.00 98.31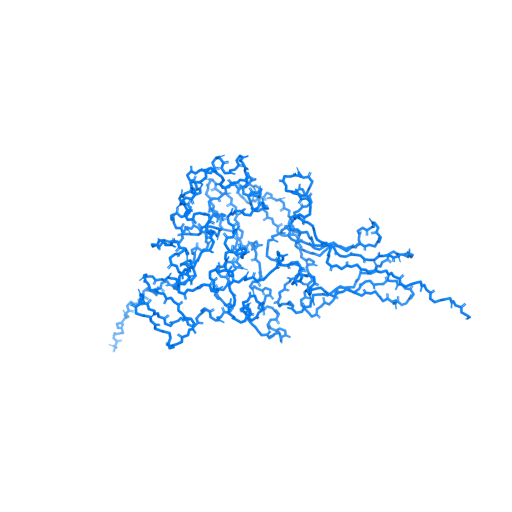 220 LEU A C 1
ATOM 1698 O O . LEU A 1 220 ? -9.558 -10.160 19.748 1.00 98.31 220 LEU A O 1
ATOM 1702 N N . SER A 1 221 ? -9.438 -8.321 21.035 1.00 97.56 221 SER A N 1
ATOM 1703 C CA . SER A 1 221 ? -10.030 -8.913 22.236 1.00 97.56 221 SER A CA 1
ATOM 1704 C C . SER A 1 221 ? -10.972 -7.923 22.920 1.00 97.56 221 SER A C 1
ATOM 1706 O O . SER A 1 221 ? -10.963 -6.725 22.633 1.00 97.56 221 SER A O 1
ATOM 1708 N N . VAL A 1 222 ? -11.816 -8.426 23.822 1.00 97.00 222 VAL A N 1
ATOM 1709 C CA . VAL A 1 222 ? -12.688 -7.601 24.665 1.00 97.00 222 VAL A CA 1
ATOM 1710 C C . VAL A 1 222 ? -12.466 -7.976 26.120 1.00 97.00 222 VAL A C 1
ATOM 1712 O O . VAL A 1 222 ? -12.503 -9.146 26.492 1.00 97.00 222 VAL A O 1
ATOM 1715 N N . GLU A 1 223 ? -12.251 -6.962 26.945 1.00 94.94 223 GLU A N 1
ATOM 1716 C CA . GLU A 1 223 ? -11.984 -7.084 28.371 1.00 94.94 223 GLU A CA 1
ATOM 1717 C C . GLU A 1 223 ? -13.041 -6.316 29.174 1.00 94.94 223 GLU A C 1
ATOM 1719 O O . GLU A 1 223 ? -13.676 -5.381 28.675 1.00 94.94 223 GLU A O 1
ATOM 1724 N N . ARG A 1 224 ? -13.219 -6.683 30.448 1.00 92.69 224 ARG A N 1
ATOM 1725 C CA . ARG A 1 224 ? -14.000 -5.894 31.409 1.00 92.69 224 ARG A CA 1
ATOM 1726 C C . ARG A 1 224 ? -13.062 -5.188 32.376 1.00 92.69 224 ARG A C 1
ATOM 1728 O O . ARG A 1 224 ? -12.383 -5.836 33.165 1.00 92.69 224 ARG A O 1
ATOM 1735 N N . VAL A 1 225 ? -13.068 -3.859 32.353 1.00 92.94 225 VAL A N 1
ATOM 1736 C CA . VAL A 1 225 ? -12.280 -3.015 33.260 1.00 92.94 225 VAL A CA 1
ATOM 1737 C C . VAL A 1 225 ? -13.246 -2.202 34.110 1.00 92.94 225 VAL A C 1
ATOM 1739 O O . VAL A 1 225 ? -14.012 -1.401 33.579 1.00 92.94 225 VAL A O 1
ATOM 1742 N N . GLN A 1 226 ? -13.247 -2.431 35.428 1.00 91.31 226 GLN A N 1
ATOM 1743 C CA . GLN A 1 226 ? -14.156 -1.756 36.371 1.00 91.31 226 GLN A CA 1
ATOM 1744 C C . GLN A 1 226 ? -15.638 -1.836 35.934 1.00 91.31 226 GLN A C 1
ATOM 1746 O O . GLN A 1 226 ? -16.366 -0.847 35.940 1.00 91.31 226 GLN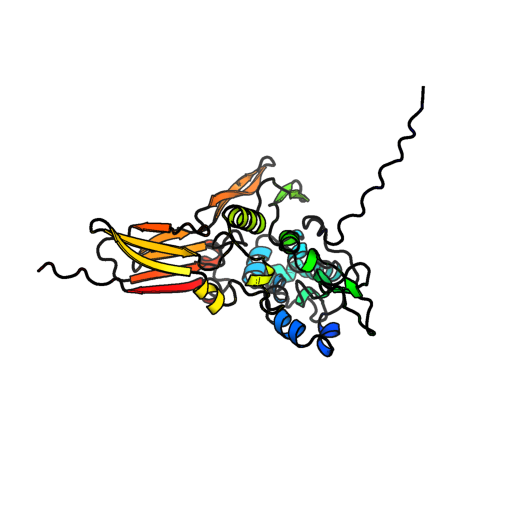 A O 1
ATOM 1751 N N . GLY A 1 227 ? -16.069 -3.016 35.473 1.00 88.50 227 GLY A N 1
ATOM 1752 C CA . GLY A 1 227 ? -17.438 -3.267 35.004 1.00 88.50 227 GLY A CA 1
ATOM 1753 C C . GLY A 1 227 ? -17.756 -2.772 33.585 1.00 88.50 227 GLY A C 1
ATOM 1754 O O . GLY A 1 227 ? -18.801 -3.136 33.046 1.00 88.50 227 GLY A O 1
ATOM 1755 N N . LYS A 1 228 ? -16.865 -2.006 32.942 1.00 93.06 228 LYS A N 1
ATOM 1756 C CA . LYS A 1 228 ? -17.047 -1.494 31.573 1.00 93.06 228 LYS A CA 1
ATOM 1757 C C . LYS A 1 228 ? -16.393 -2.410 30.543 1.00 93.06 228 LYS A C 1
ATOM 1759 O O . LYS A 1 228 ? -15.303 -2.924 30.780 1.00 93.06 228 LYS A O 1
ATOM 1764 N N . LEU A 1 229 ? -17.051 -2.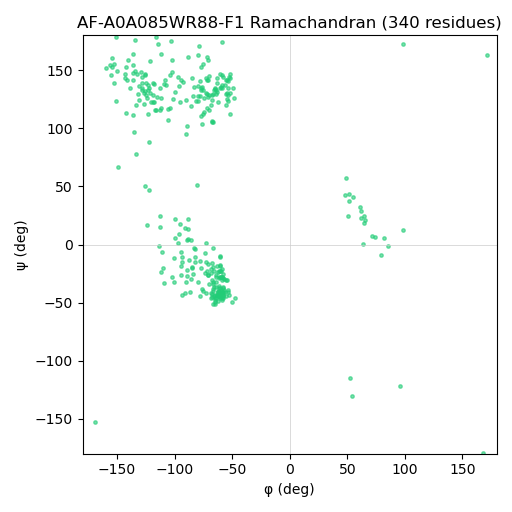584 29.399 1.00 95.75 229 LEU A N 1
ATOM 1765 C CA . LEU A 1 229 ? -16.499 -3.303 28.252 1.00 95.75 229 LEU A CA 1
ATOM 1766 C C . LEU A 1 229 ? -15.460 -2.433 27.534 1.00 95.75 229 LEU A C 1
ATOM 1768 O O . LEU A 1 229 ? -15.711 -1.259 27.256 1.00 95.75 229 LEU A O 1
ATOM 1772 N N . 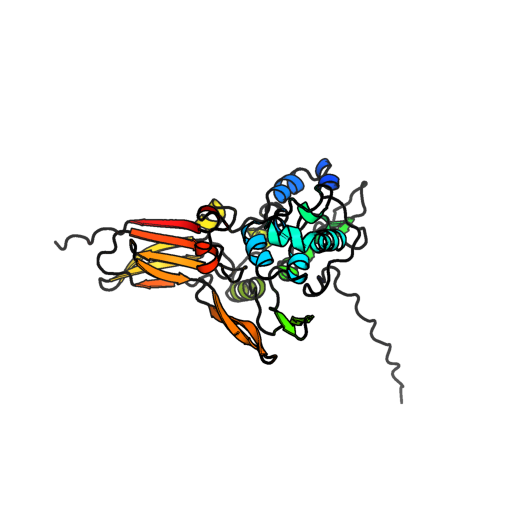VAL A 1 230 ? -14.304 -3.016 27.229 1.00 97.69 230 VAL A N 1
ATOM 1773 C CA . VAL A 1 230 ? -13.201 -2.361 26.520 1.00 97.69 230 VAL A CA 1
ATOM 1774 C C . VAL A 1 230 ? -12.704 -3.293 25.422 1.00 97.69 230 VAL A C 1
ATOM 1776 O O . VAL A 1 230 ? -12.259 -4.399 25.717 1.00 97.69 230 VAL A O 1
ATOM 1779 N N . ALA A 1 231 ? -12.759 -2.853 24.166 1.00 98.12 231 ALA A N 1
ATOM 1780 C CA . ALA A 1 231 ? -12.067 -3.527 23.073 1.00 98.12 231 ALA A CA 1
ATOM 1781 C C . ALA A 1 231 ? -10.575 -3.195 23.127 1.00 98.12 231 ALA A C 1
ATOM 1783 O O . ALA A 1 231 ? -10.202 -2.028 23.274 1.00 98.12 231 ALA A O 1
ATOM 1784 N N . VAL A 1 232 ? -9.734 -4.211 22.968 1.00 98.31 232 VAL A N 1
ATOM 1785 C CA . VAL A 1 232 ? -8.289 -4.070 22.806 1.00 98.31 232 VAL A CA 1
ATOM 1786 C C . VAL A 1 232 ? -7.941 -4.476 21.383 1.00 98.31 232 VAL A C 1
ATOM 1788 O O . VAL A 1 232 ? -8.176 -5.611 20.971 1.00 98.31 232 VAL A O 1
ATOM 1791 N N . VAL A 1 233 ? -7.410 -3.521 20.626 1.00 98.50 233 VAL A N 1
ATOM 1792 C CA . VAL A 1 233 ? -7.089 -3.671 19.207 1.00 98.50 233 VAL A CA 1
ATOM 1793 C C . VAL A 1 233 ? -5.599 -3.427 19.029 1.00 98.50 233 VAL A C 1
ATOM 1795 O O . VAL A 1 233 ? -5.102 -2.363 19.390 1.00 98.50 233 VAL A O 1
ATOM 1798 N N . ALA A 1 234 ? -4.874 -4.395 18.480 1.00 98.19 234 ALA A N 1
ATOM 1799 C CA . ALA A 1 234 ? -3.429 -4.282 18.298 1.00 98.19 234 ALA A CA 1
ATOM 1800 C C . ALA A 1 234 ? -3.008 -4.775 16.914 1.00 98.19 234 ALA A C 1
ATOM 1802 O O . ALA A 1 234 ? -3.589 -5.724 16.382 1.00 98.19 234 ALA A O 1
ATOM 1803 N N . SER A 1 235 ? -1.966 -4.168 16.350 1.00 97.25 235 SER A N 1
ATOM 1804 C CA . SER A 1 235 ? -1.266 -4.762 15.216 1.00 97.25 235 SER A CA 1
ATOM 1805 C C . SER A 1 235 ? -0.429 -5.958 15.692 1.00 97.25 235 SER A C 1
ATOM 1807 O O . SER A 1 235 ? 0.117 -5.963 16.798 1.00 97.25 235 SER A O 1
ATOM 1809 N N . ARG A 1 236 ? -0.344 -7.006 14.872 1.00 96.06 236 ARG A N 1
ATOM 1810 C CA . ARG A 1 236 ? 0.376 -8.248 15.179 1.00 96.06 236 ARG A CA 1
ATOM 1811 C C . ARG A 1 236 ? 1.366 -8.560 14.068 1.00 96.06 236 ARG A C 1
ATOM 1813 O O . ARG A 1 236 ? 0.972 -8.745 12.926 1.00 96.06 236 ARG A O 1
ATOM 1820 N N . GLY A 1 237 ? 2.651 -8.653 14.410 1.00 94.56 237 GLY A N 1
ATOM 1821 C CA . GLY A 1 237 ? 3.698 -8.940 13.422 1.00 94.56 237 GLY A CA 1
ATOM 1822 C C . GLY A 1 237 ? 3.868 -7.839 12.367 1.00 94.56 237 GLY A C 1
ATOM 1823 O O . GLY A 1 237 ? 4.333 -8.120 11.268 1.00 94.56 237 GLY A O 1
ATOM 1824 N N . VAL A 1 238 ? 3.479 -6.600 12.688 1.00 96.62 238 VAL A N 1
ATOM 1825 C CA . VAL A 1 238 ? 3.588 -5.435 11.801 1.00 96.62 238 VAL A CA 1
ATOM 1826 C C . VAL A 1 238 ? 4.632 -4.477 12.366 1.00 96.62 238 VAL A C 1
ATOM 1828 O O . VAL A 1 238 ? 4.539 -4.079 13.523 1.00 96.62 238 VAL A O 1
ATOM 1831 N N . GLY A 1 239 ? 5.616 -4.106 11.547 1.00 96.69 239 GLY A N 1
ATOM 1832 C CA . GLY A 1 239 ? 6.726 -3.231 11.938 1.00 96.69 239 GLY A CA 1
ATOM 1833 C C . GLY A 1 239 ? 6.566 -1.770 11.521 1.00 96.69 239 GLY A C 1
ATOM 1834 O O . GLY A 1 239 ? 7.560 -1.087 11.357 1.00 96.69 239 GLY A O 1
ATOM 1835 N N . HIS A 1 240 ? 5.348 -1.306 11.265 1.00 97.44 240 HIS A N 1
ATOM 1836 C CA . HIS A 1 240 ? 5.000 0.068 10.882 1.00 97.44 240 HIS A CA 1
ATOM 1837 C C . HIS A 1 240 ? 3.572 0.362 11.373 1.00 97.44 240 HIS A C 1
ATOM 1839 O O . HIS A 1 240 ? 2.918 -0.530 11.923 1.00 97.44 240 HIS A O 1
ATOM 1845 N N . ALA A 1 241 ? 3.044 1.569 11.159 1.00 96.69 241 ALA A N 1
ATOM 1846 C CA . ALA A 1 241 ? 1.672 1.869 11.564 1.00 96.69 241 ALA A CA 1
ATOM 1847 C C . ALA A 1 241 ? 0.666 0.950 10.843 1.00 96.69 241 ALA A C 1
ATOM 1849 O O . ALA A 1 241 ? 0.884 0.548 9.698 1.00 96.69 241 ALA A O 1
ATOM 1850 N N . PHE A 1 242 ? -0.439 0.590 11.491 1.00 97.38 242 PHE A N 1
ATOM 1851 C CA . PHE A 1 242 ? -1.474 -0.244 10.886 1.00 97.38 242 PHE A CA 1
ATOM 1852 C C . PHE A 1 242 ? -2.835 0.468 10.920 1.00 97.38 242 PHE A C 1
ATOM 1854 O O . PHE A 1 242 ? -3.388 0.678 12.003 1.00 97.38 242 PHE A O 1
ATOM 1861 N N . PRO A 1 243 ? -3.382 0.861 9.756 1.00 96.75 243 PRO A N 1
ATOM 1862 C CA . PRO A 1 243 ? -2.816 0.729 8.410 1.00 96.75 243 PRO A CA 1
ATOM 1863 C C . PRO A 1 243 ? -1.694 1.748 8.119 1.00 96.75 243 PRO A C 1
ATOM 1865 O O . PRO A 1 243 ? -1.662 2.826 8.701 1.00 96.75 243 PRO A O 1
ATOM 1868 N N . THR A 1 244 ? -0.800 1.410 7.182 1.00 95.25 244 THR A N 1
ATOM 1869 C CA . THR A 1 244 ? 0.195 2.324 6.578 1.00 95.25 244 THR A CA 1
ATOM 1870 C C . THR A 1 244 ? -0.084 2.490 5.078 1.00 95.25 244 THR A C 1
ATOM 1872 O O . THR A 1 244 ? -0.943 1.804 4.511 1.00 95.25 244 THR A O 1
ATOM 1875 N N . GLY A 1 245 ? 0.725 3.311 4.411 1.00 90.12 245 GLY A N 1
ATOM 1876 C CA . GLY A 1 245 ? 0.773 3.416 2.961 1.00 90.12 245 GLY A CA 1
ATOM 1877 C C . GLY A 1 245 ? -0.090 4.561 2.457 1.00 90.12 245 GLY A C 1
ATOM 1878 O O . GLY A 1 245 ? 0.132 5.709 2.831 1.00 90.12 245 GLY A O 1
ATOM 1879 N N . ASP A 1 246 ? -1.055 4.217 1.607 1.00 86.19 246 ASP A N 1
ATOM 1880 C CA . ASP A 1 246 ? -2.025 5.155 1.049 1.00 86.19 246 ASP A CA 1
ATOM 1881 C C . ASP A 1 246 ? -2.757 5.942 2.151 1.00 86.19 246 ASP A C 1
ATOM 1883 O O . ASP A 1 246 ? -3.209 5.372 3.149 1.00 86.19 246 ASP A O 1
ATOM 1887 N N . VAL A 1 247 ? -2.874 7.254 1.936 1.00 84.56 247 VAL A N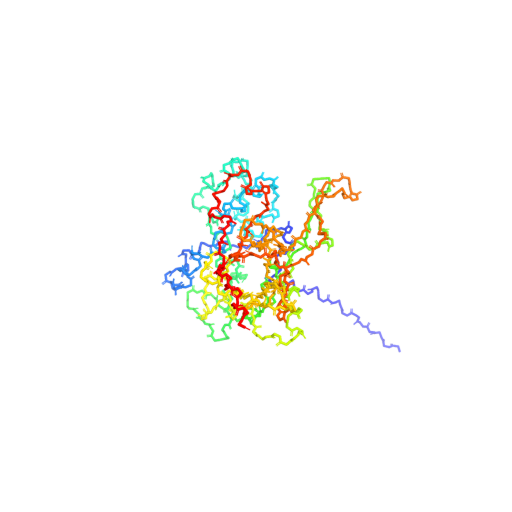 1
ATOM 1888 C CA . VAL A 1 247 ? -3.420 8.247 2.874 1.00 84.56 247 VAL A CA 1
ATOM 1889 C C . VAL A 1 247 ? -4.864 7.982 3.299 1.00 84.56 247 VAL A C 1
ATOM 1891 O O . VAL A 1 247 ? -5.299 8.487 4.338 1.00 84.56 247 VAL A O 1
ATOM 1894 N N . PHE A 1 248 ? -5.615 7.212 2.513 1.00 86.81 248 PHE A N 1
ATOM 1895 C CA . PHE A 1 248 ? -7.027 6.944 2.752 1.00 86.81 248 PHE A CA 1
ATOM 1896 C C . PHE A 1 248 ? -7.274 5.670 3.554 1.00 86.81 248 PHE A C 1
ATOM 1898 O O . PHE A 1 248 ? -8.373 5.486 4.081 1.00 86.81 248 PHE A O 1
ATOM 1905 N N . ARG A 1 249 ? -6.266 4.801 3.690 1.00 94.00 249 ARG A N 1
ATOM 1906 C CA . ARG A 1 249 ? -6.425 3.533 4.401 1.00 94.00 249 ARG A CA 1
ATOM 1907 C C . ARG A 1 249 ? -6.733 3.773 5.868 1.00 94.00 249 ARG A C 1
ATOM 1909 O O . ARG A 1 249 ? -6.061 4.552 6.546 1.00 94.00 249 ARG A O 1
ATOM 1916 N N . HIS A 1 250 ? -7.734 3.064 6.368 1.00 96.81 250 HIS A N 1
ATOM 1917 C CA . HIS A 1 250 ? -8.128 3.149 7.766 1.00 96.81 250 HIS A CA 1
ATOM 1918 C C . HIS A 1 250 ? -8.825 1.868 8.232 1.00 96.81 250 HIS A C 1
ATOM 1920 O O . HIS A 1 250 ? -9.296 1.059 7.438 1.00 96.81 250 HIS A O 1
ATOM 1926 N N . LEU A 1 251 ? -8.858 1.675 9.544 1.00 98.06 251 LEU A N 1
ATOM 1927 C CA . LEU A 1 251 ? -9.672 0.672 10.209 1.00 98.06 251 LEU A CA 1
ATOM 1928 C C . LEU A 1 251 ? -10.872 1.356 10.854 1.00 98.06 251 LEU A C 1
ATOM 1930 O O . LEU A 1 251 ? -10.748 2.460 11.394 1.00 98.06 251 LEU A O 1
ATOM 1934 N N . MET A 1 252 ? -12.000 0.663 10.879 1.00 98.12 252 MET A N 1
ATOM 1935 C CA . MET A 1 252 ? -13.165 1.039 11.666 1.00 98.12 252 MET A CA 1
ATOM 1936 C C . MET A 1 252 ? -13.479 -0.065 12.672 1.00 98.12 252 MET A C 1
ATOM 1938 O O . MET A 1 252 ? -13.566 -1.237 12.310 1.00 98.12 252 MET A O 1
ATOM 1942 N N . LEU A 1 253 ? -13.627 0.310 13.941 1.00 98.69 253 LEU A N 1
ATOM 1943 C CA . LEU A 1 253 ? -14.068 -0.568 15.020 1.00 98.69 253 LEU A CA 1
ATOM 1944 C C . LEU A 1 253 ? -15.538 -0.291 15.301 1.00 98.69 253 LEU A C 1
ATOM 1946 O O . LEU A 1 253 ? -15.912 0.840 15.620 1.00 98.69 253 LEU A O 1
ATOM 1950 N N . TRP A 1 254 ? -16.344 -1.340 15.244 1.00 98.62 254 TRP A N 1
ATOM 1951 C CA . TRP A 1 254 ? -17.778 -1.267 15.448 1.00 98.62 254 TRP A CA 1
ATOM 1952 C C . TRP A 1 254 ? -18.191 -2.093 16.660 1.00 98.62 254 TRP A C 1
ATOM 1954 O O . TRP A 1 254 ? -17.716 -3.215 16.844 1.00 98.62 254 TRP A O 1
ATOM 1964 N N . ALA A 1 255 ? -19.096 -1.530 17.452 1.00 98.25 255 ALA A N 1
ATOM 1965 C CA . ALA A 1 255 ? -19.853 -2.202 18.494 1.00 98.25 255 ALA A CA 1
ATOM 1966 C C . ALA A 1 255 ? -21.283 -2.383 17.978 1.00 98.25 255 ALA A C 1
ATOM 1968 O O . ALA A 1 255 ? -22.019 -1.403 17.845 1.00 98.25 255 ALA A O 1
ATOM 1969 N N . ASP A 1 256 ? -21.643 -3.615 17.629 1.00 97.00 256 ASP A N 1
ATOM 1970 C CA . ASP A 1 256 ? -22.834 -3.927 16.841 1.00 97.00 256 ASP A CA 1
ATOM 1971 C C . ASP A 1 256 ? -22.855 -3.073 15.546 1.00 97.00 256 ASP A C 1
ATOM 1973 O O . ASP A 1 256 ? -21.949 -3.183 14.707 1.00 97.00 256 ASP A O 1
ATOM 1977 N N . ASP A 1 257 ? -23.830 -2.170 15.414 1.00 96.50 257 ASP A N 1
ATOM 1978 C CA . ASP A 1 257 ? -23.965 -1.240 14.282 1.00 96.50 257 ASP A CA 1
ATOM 1979 C C . ASP A 1 257 ? -23.386 0.159 14.559 1.00 96.50 257 ASP A C 1
ATOM 1981 O O . ASP A 1 257 ? -23.431 1.044 13.705 1.00 96.50 257 ASP A O 1
ATOM 1985 N N . THR A 1 258 ? -22.817 0.382 15.746 1.00 97.56 258 THR A N 1
ATOM 1986 C CA . THR A 1 258 ? -22.264 1.682 16.149 1.00 97.56 258 THR A CA 1
ATOM 1987 C C . THR A 1 258 ? -20.766 1.745 15.874 1.00 97.56 258 THR A C 1
ATOM 1989 O O . THR A 1 258 ? -19.996 0.957 16.421 1.00 97.56 258 THR A O 1
ATOM 1992 N N . LEU A 1 259 ? -20.325 2.721 15.077 1.00 97.88 259 LEU A N 1
ATOM 1993 C CA . LEU A 1 259 ? -18.903 3.041 14.928 1.00 97.88 259 LEU A CA 1
ATOM 1994 C C . LEU A 1 259 ? -18.374 3.646 16.236 1.00 97.88 259 LEU A C 1
ATOM 1996 O O . LEU A 1 259 ? -18.848 4.696 16.668 1.00 97.88 259 LEU A O 1
ATOM 2000 N N . VAL A 1 260 ? -17.382 3.004 16.855 1.00 98.19 260 VAL A N 1
ATOM 2001 C CA . VAL A 1 260 ? -16.819 3.438 18.150 1.00 98.19 260 VAL A CA 1
ATOM 2002 C C . VAL A 1 260 ? -15.388 3.957 18.049 1.00 98.19 260 VAL A C 1
ATOM 2004 O O . VAL A 1 260 ? -14.968 4.742 18.896 1.00 98.19 260 VAL A O 1
ATOM 2007 N N . ALA A 1 261 ? -14.632 3.559 17.022 1.00 98.00 261 ALA A N 1
ATOM 2008 C CA . ALA A 1 261 ? -13.316 4.129 16.749 1.00 98.00 261 ALA A CA 1
ATOM 2009 C C . ALA A 1 261 ? -12.928 4.019 15.271 1.00 98.00 261 ALA A C 1
ATOM 2011 O O . ALA A 1 261 ? -13.331 3.092 14.569 1.00 98.00 261 ALA A O 1
ATOM 2012 N N . ARG A 1 262 ? -12.079 4.953 14.833 1.00 97.06 262 ARG A N 1
ATOM 2013 C CA . ARG A 1 262 ? -11.412 4.952 13.528 1.00 97.06 262 ARG A CA 1
ATOM 2014 C C . ARG A 1 262 ? -9.903 5.030 13.745 1.00 97.06 262 ARG A C 1
ATOM 2016 O O . ARG A 1 262 ? -9.429 5.958 14.405 1.00 97.06 262 ARG A O 1
ATOM 2023 N N . PHE A 1 263 ? -9.160 4.093 13.165 1.00 97.56 263 PHE A N 1
ATOM 2024 C CA . PHE A 1 263 ? -7.698 4.064 13.226 1.00 97.56 263 PHE A CA 1
ATOM 2025 C C . PHE A 1 263 ? -7.129 4.316 11.840 1.00 97.56 263 PHE A C 1
ATOM 2027 O O . PHE A 1 263 ? -7.347 3.534 10.920 1.00 97.56 263 PHE A O 1
ATOM 2034 N N . GLY A 1 264 ? -6.415 5.415 11.667 1.00 95.38 264 GLY A N 1
ATOM 2035 C CA . GLY A 1 264 ? -5.839 5.752 10.378 1.00 95.38 264 GLY A CA 1
ATOM 2036 C C . GLY A 1 264 ? -5.330 7.176 10.358 1.00 95.38 264 GLY A C 1
ATOM 2037 O O . GLY A 1 264 ? -5.443 7.927 11.332 1.00 95.38 264 GLY A O 1
ATOM 2038 N N . GLN A 1 265 ? -4.802 7.572 9.214 1.00 92.19 265 GLN A N 1
ATOM 2039 C CA . GLN A 1 265 ? -4.476 8.966 8.986 1.00 92.19 265 GLN A CA 1
ATOM 2040 C C . GLN A 1 265 ? -5.755 9.760 8.672 1.00 92.19 265 GLN A C 1
ATOM 2042 O O . GLN A 1 265 ? -6.774 9.236 8.204 1.00 92.19 265 GLN A O 1
ATOM 2047 N N . THR A 1 266 ? -5.731 11.047 8.996 1.00 89.06 266 THR A N 1
ATOM 2048 C CA . THR A 1 266 ? -6.787 11.992 8.628 1.00 89.06 266 THR A CA 1
ATOM 2049 C C . THR A 1 266 ? -6.163 13.126 7.852 1.00 89.06 266 THR A C 1
ATOM 2051 O O . THR A 1 266 ? -5.142 13.681 8.261 1.00 89.06 266 THR A O 1
ATOM 2054 N N . PHE A 1 267 ? -6.797 13.467 6.740 1.00 85.25 267 PHE A N 1
ATOM 2055 C CA . PHE A 1 267 ? -6.375 14.549 5.875 1.00 85.25 267 PHE A CA 1
ATOM 2056 C C . PHE A 1 267 ? -7.551 15.475 5.599 1.00 85.25 267 PHE A C 1
ATOM 2058 O O . PHE A 1 267 ? -8.701 15.037 5.533 1.00 85.25 267 PHE A O 1
ATOM 2065 N N . LYS A 1 268 ? -7.260 16.761 5.421 1.00 84.50 268 LYS A N 1
ATOM 2066 C CA . LYS A 1 268 ? -8.229 17.757 4.967 1.00 84.50 268 LYS A CA 1
ATOM 2067 C C . LYS A 1 268 ? -7.660 18.513 3.779 1.00 84.50 268 LYS A C 1
ATOM 2069 O O . LYS A 1 268 ? -6.464 18.789 3.730 1.00 84.50 268 LYS A O 1
ATOM 2074 N N . LEU A 1 269 ? -8.539 18.863 2.845 1.00 81.94 269 LEU A N 1
ATOM 2075 C CA . LEU A 1 269 ? -8.224 19.858 1.829 1.00 81.94 269 LEU A CA 1
ATOM 2076 C C . LEU A 1 269 ? -8.180 21.226 2.503 1.00 81.94 269 LEU A C 1
ATOM 2078 O O . LEU A 1 269 ? -9.117 21.613 3.205 1.00 81.94 269 LEU A O 1
ATOM 2082 N N . GLN A 1 270 ? -7.079 21.934 2.309 1.00 84.12 270 GLN A N 1
ATOM 2083 C CA . GLN A 1 270 ? -6.859 23.275 2.830 1.00 84.12 270 GLN A CA 1
ATOM 2084 C C . GLN A 1 270 ? -6.287 24.154 1.725 1.00 84.12 270 GLN A C 1
ATOM 2086 O O . GLN A 1 270 ? -5.564 23.674 0.855 1.00 84.12 270 GLN A O 1
ATOM 2091 N N . THR A 1 271 ? -6.597 25.447 1.761 1.00 82.62 271 THR A N 1
ATOM 2092 C CA . THR A 1 271 ? -5.973 26.408 0.853 1.00 82.62 271 THR A CA 1
ATOM 2093 C C . THR A 1 271 ? -4.493 26.549 1.208 1.00 82.62 271 THR A C 1
ATOM 2095 O O . THR A 1 271 ? -4.133 26.827 2.351 1.00 82.62 271 THR A O 1
ATOM 2098 N N . THR A 1 272 ? -3.639 26.326 0.221 1.00 74.94 272 THR A N 1
ATOM 2099 C CA . THR A 1 272 ? -2.182 26.452 0.296 1.00 74.94 272 THR A CA 1
ATOM 2100 C C . THR A 1 272 ? -1.758 27.919 0.204 1.00 74.94 272 THR A C 1
ATOM 2102 O O . THR A 1 272 ? -2.555 28.800 -0.125 1.00 74.94 272 THR A O 1
ATOM 2105 N N . ALA A 1 273 ? -0.475 28.200 0.455 1.00 73.81 273 ALA A N 1
ATOM 2106 C CA . ALA A 1 273 ? 0.079 29.550 0.330 1.00 73.81 273 ALA A CA 1
ATOM 2107 C C . ALA A 1 273 ? -0.014 30.122 -1.102 1.00 73.81 273 ALA A C 1
ATOM 2109 O O . ALA A 1 273 ? -0.022 31.339 -1.267 1.00 73.81 273 ALA A O 1
ATOM 2110 N N . SER A 1 274 ? -0.116 29.267 -2.129 1.00 70.25 274 SER A N 1
ATOM 2111 C CA . SER A 1 274 ? -0.331 29.673 -3.525 1.00 70.25 274 SER A CA 1
ATOM 2112 C C . SER A 1 274 ? -1.804 29.938 -3.870 1.00 70.25 274 SER A C 1
ATOM 2114 O O . SER A 1 274 ? -2.094 30.344 -4.992 1.00 70.25 274 SER A O 1
ATOM 2116 N N . GLY A 1 275 ? -2.736 29.730 -2.933 1.00 73.75 275 GLY A N 1
ATOM 2117 C CA . GLY A 1 275 ? -4.177 29.888 -3.155 1.00 73.75 275 GLY A CA 1
ATOM 2118 C C . GLY A 1 275 ? -4.873 28.651 -3.738 1.00 73.75 275 GLY A C 1
ATOM 2119 O O . GLY A 1 275 ? -6.091 28.670 -3.904 1.00 73.75 275 GLY A O 1
ATOM 2120 N N . GLU A 1 276 ? -4.140 27.570 -4.013 1.00 74.00 276 GLU A N 1
ATOM 2121 C CA . GLU A 1 276 ? -4.693 26.300 -4.506 1.00 74.00 276 GLU A CA 1
ATOM 2122 C C . GLU A 1 276 ? -5.112 25.370 -3.353 1.00 74.00 276 GLU A C 1
ATOM 2124 O O . GLU A 1 276 ? -4.669 25.552 -2.219 1.00 74.00 276 GLU A O 1
ATOM 2129 N N . LEU A 1 277 ? -5.956 24.364 -3.609 1.00 75.38 277 LEU A N 1
ATOM 2130 C CA . LEU A 1 277 ? -6.293 23.349 -2.602 1.00 75.38 277 LEU A CA 1
ATOM 2131 C C . LEU A 1 277 ? -5.177 22.305 -2.509 1.00 75.38 277 LEU A C 1
ATOM 2133 O O . LEU A 1 277 ? -4.808 21.704 -3.512 1.00 75.38 277 LEU A O 1
ATOM 2137 N N . GLY A 1 278 ? -4.690 22.058 -1.297 1.00 75.12 278 GLY A N 1
ATOM 2138 C CA . GLY A 1 278 ? -3.695 21.036 -0.998 1.00 75.12 278 GLY A CA 1
ATOM 2139 C C . GLY A 1 278 ? -4.184 20.101 0.100 1.00 75.12 278 GLY A C 1
ATOM 2140 O O . GLY A 1 278 ? -4.915 20.502 1.012 1.00 75.12 278 GLY A O 1
ATOM 2141 N N . LEU A 1 279 ? -3.781 18.836 0.019 1.00 79.12 279 LEU A N 1
ATOM 2142 C CA . LEU A 1 279 ? -4.068 17.855 1.057 1.00 79.12 279 LEU A CA 1
ATOM 2143 C C . LEU A 1 279 ? -3.101 18.066 2.232 1.00 79.12 279 LEU A C 1
ATOM 2145 O O . LEU A 1 279 ? -1.882 18.124 2.048 1.00 79.12 279 LEU A O 1
ATOM 2149 N N . ARG A 1 280 ? -3.636 18.198 3.449 1.00 85.25 280 ARG A N 1
ATOM 2150 C CA . ARG A 1 280 ? -2.849 18.363 4.679 1.00 85.25 280 ARG A CA 1
ATOM 2151 C C . ARG A 1 280 ? -3.277 17.355 5.727 1.00 85.25 280 ARG A C 1
ATOM 2153 O O . ARG A 1 280 ? -4.473 17.153 5.946 1.00 85.25 280 ARG A O 1
ATOM 2160 N N . ARG A 1 281 ? -2.298 16.719 6.370 1.00 87.69 281 ARG A N 1
ATOM 2161 C CA . ARG A 1 281 ? -2.544 15.761 7.446 1.00 87.69 281 ARG A CA 1
ATOM 2162 C C . ARG A 1 281 ? -3.009 16.514 8.685 1.00 87.69 281 ARG A C 1
ATOM 2164 O O . ARG A 1 281 ? -2.378 17.472 9.112 1.00 87.69 281 ARG A O 1
ATOM 2171 N N . THR A 1 282 ? -4.117 16.079 9.269 1.00 89.19 282 THR A N 1
ATOM 2172 C CA . THR A 1 282 ? -4.704 16.697 10.469 1.00 89.19 282 THR A CA 1
ATOM 2173 C C . THR A 1 282 ? -4.613 15.818 11.708 1.00 89.19 282 THR A C 1
ATOM 2175 O O . THR A 1 282 ? -4.963 16.259 12.798 1.00 89.19 282 THR A O 1
ATOM 2178 N N . GLY A 1 283 ? -4.160 14.576 11.556 1.00 90.62 283 GLY A N 1
ATOM 2179 C CA . GLY A 1 283 ? -4.024 13.632 12.656 1.00 90.62 283 GLY A CA 1
ATOM 2180 C C . GLY A 1 283 ? -3.690 12.230 12.169 1.00 90.62 283 GLY A C 1
ATOM 2181 O O . GLY A 1 283 ? -3.877 11.904 10.994 1.00 90.62 283 GLY A O 1
ATOM 2182 N N . ASN A 1 284 ? -3.212 11.398 13.087 1.00 92.25 284 ASN A N 1
ATOM 2183 C CA . ASN A 1 284 ? -2.909 9.996 12.844 1.00 92.25 284 ASN A CA 1
ATOM 2184 C C . ASN A 1 284 ? -3.297 9.177 14.080 1.00 92.25 284 ASN A C 1
ATOM 2186 O O . ASN A 1 284 ? -2.696 9.337 15.136 1.00 92.25 284 ASN A O 1
ATOM 2190 N N . THR A 1 285 ? -4.306 8.323 13.936 1.00 95.38 285 THR A N 1
ATOM 2191 C CA . THR A 1 285 ? -4.762 7.376 14.966 1.00 95.38 285 THR A CA 1
ATOM 2192 C C . THR A 1 285 ? -4.488 5.930 14.564 1.00 95.38 285 THR A C 1
ATOM 2194 O O . THR A 1 285 ? -5.082 5.012 15.121 1.00 95.38 285 THR A O 1
ATOM 2197 N N . SER A 1 286 ? -3.637 5.703 13.561 1.00 96.62 286 SER A N 1
ATOM 2198 C CA . SER A 1 286 ? -3.261 4.352 13.131 1.00 96.62 286 SER A CA 1
ATOM 2199 C C . SER A 1 286 ? -2.644 3.581 14.299 1.00 96.62 286 SER A C 1
ATOM 2201 O O . SER A 1 286 ? -1.910 4.164 15.102 1.00 96.62 286 SER A O 1
ATOM 2203 N N . LEU A 1 287 ? -2.905 2.276 14.374 1.00 97.56 287 LEU A N 1
ATOM 2204 C CA . LEU A 1 287 ? -2.357 1.422 15.427 1.00 97.56 287 LEU A CA 1
ATOM 2205 C C . LEU A 1 287 ? -0.831 1.412 15.322 1.00 97.56 287 LEU A C 1
ATOM 2207 O O . LEU A 1 287 ? -0.290 1.067 14.269 1.00 97.56 287 LEU A O 1
ATOM 2211 N N . GLN A 1 288 ? -0.142 1.795 16.394 1.00 96.06 288 GLN A N 1
ATOM 2212 C CA . GLN A 1 288 ? 1.314 1.722 16.445 1.00 96.06 288 GLN A CA 1
ATOM 2213 C C . GLN A 1 288 ? 1.745 0.311 16.876 1.00 96.06 288 GLN A C 1
ATOM 2215 O O . GLN A 1 288 ? 1.068 -0.317 17.697 1.00 96.06 288 GLN A O 1
ATOM 2220 N N . PRO A 1 289 ? 2.845 -0.229 16.325 1.00 94.81 289 PRO A N 1
ATOM 2221 C CA . PRO A 1 289 ? 3.440 -1.458 16.839 1.00 94.81 289 PRO A CA 1
ATOM 2222 C C . PRO A 1 289 ? 3.694 -1.369 18.348 1.00 94.81 289 PRO A C 1
ATOM 2224 O O . PRO A 1 289 ? 4.066 -0.314 18.844 1.00 94.81 289 PRO A O 1
ATOM 2227 N N . PHE A 1 290 ? 3.504 -2.479 19.065 1.00 93.56 290 PHE A N 1
ATOM 2228 C CA . PHE A 1 290 ? 3.688 -2.585 20.524 1.00 93.56 290 PHE A CA 1
ATOM 2229 C C . PHE A 1 290 ? 2.752 -1.733 21.400 1.00 93.56 290 PHE A C 1
ATOM 2231 O O . PHE A 1 290 ? 2.812 -1.842 22.624 1.00 93.56 290 PHE A O 1
ATOM 2238 N N . GLU A 1 291 ? 1.830 -0.971 20.809 1.00 95.50 291 GLU A N 1
ATOM 2239 C CA . GLU A 1 291 ? 0.899 -0.099 21.527 1.00 95.50 291 GLU A CA 1
ATOM 2240 C C . GLU A 1 291 ? -0.560 -0.470 21.200 1.00 95.50 291 GLU A C 1
ATOM 2242 O O . GLU A 1 291 ? -1.162 0.073 20.268 1.00 95.50 291 GLU A O 1
ATOM 2247 N N . PRO A 1 292 ? -1.171 -1.413 21.943 1.00 96.88 292 PRO A N 1
ATOM 2248 C CA . PRO A 1 292 ? -2.573 -1.758 21.746 1.00 96.88 292 PRO A CA 1
ATOM 2249 C C . PRO A 1 292 ? -3.494 -0.568 22.040 1.00 96.88 292 PRO A C 1
ATOM 2251 O O . PRO A 1 292 ? -3.431 0.039 23.112 1.00 96.88 292 PRO A O 1
ATOM 2254 N N . ALA A 1 293 ? -4.421 -0.287 21.129 1.00 98.00 293 ALA A N 1
ATOM 2255 C CA . ALA A 1 293 ? -5.486 0.674 21.358 1.00 98.00 293 ALA A CA 1
ATOM 2256 C C . ALA A 1 293 ? -6.565 0.066 22.260 1.00 98.00 293 ALA A C 1
ATOM 2258 O O . ALA A 1 293 ? -7.005 -1.065 22.051 1.00 98.00 293 ALA A O 1
ATOM 2259 N N . ARG A 1 294 ? -7.025 0.838 23.247 1.00 98.06 294 ARG A N 1
ATOM 2260 C CA . ARG A 1 294 ? -8.088 0.437 24.177 1.00 98.06 294 ARG A CA 1
ATOM 2261 C C . ARG A 1 294 ? -9.286 1.360 23.989 1.00 98.06 294 ARG A C 1
ATOM 2263 O O . ARG A 1 294 ? -9.183 2.557 24.242 1.00 98.06 294 ARG A O 1
ATOM 2270 N N . VAL A 1 295 ? -10.412 0.811 23.541 1.00 98.12 295 VAL A N 1
ATOM 2271 C CA . VAL A 1 295 ? -11.619 1.575 23.193 1.00 98.12 295 VAL A CA 1
ATOM 2272 C C . VAL A 1 295 ? -12.771 1.140 24.082 1.00 98.12 295 VAL A C 1
ATOM 2274 O O . VAL A 1 295 ? -13.127 -0.036 24.117 1.00 98.12 295 VAL A O 1
ATOM 2277 N N . ALA A 1 296 ? -13.360 2.088 24.809 1.00 97.62 296 ALA A N 1
ATOM 2278 C CA . ALA A 1 296 ? -14.555 1.827 25.600 1.00 97.62 296 ALA A CA 1
ATOM 2279 C C . ALA A 1 296 ? -15.736 1.496 24.678 1.00 97.62 296 ALA A C 1
ATOM 2281 O O . ALA A 1 296 ? -15.987 2.202 23.702 1.00 97.62 296 ALA A O 1
ATOM 2282 N N . LEU A 1 297 ? -16.464 0.432 25.006 1.00 97.56 297 LEU A N 1
ATOM 2283 C CA . LEU A 1 297 ? -17.621 -0.019 24.241 1.00 97.56 297 LEU A CA 1
ATOM 2284 C C . LEU A 1 297 ? -18.928 0.397 24.936 1.00 97.56 297 LEU A C 1
ATOM 2286 O O . LEU A 1 297 ? -18.975 0.434 26.172 1.00 97.56 297 LEU A O 1
ATOM 2290 N N . PRO A 1 298 ? -20.006 0.670 24.175 1.00 96.44 298 PRO A N 1
ATOM 2291 C CA . PRO A 1 298 ? -21.341 0.866 24.728 1.00 96.44 298 PRO A CA 1
ATOM 2292 C C . PRO A 1 298 ? -21.772 -0.289 25.642 1.00 96.44 298 PRO A C 1
ATOM 2294 O O . PRO A 1 298 ? -21.469 -1.463 25.396 1.00 96.44 298 PRO A O 1
ATOM 2297 N N . ALA A 1 299 ? -22.515 0.033 26.703 1.00 91.31 299 ALA A N 1
ATOM 2298 C CA . ALA A 1 299 ? -23.100 -0.987 27.564 1.00 91.31 299 ALA A CA 1
ATOM 2299 C C . ALA A 1 299 ? -24.058 -1.873 26.751 1.00 91.31 299 ALA A C 1
ATOM 2301 O O . ALA A 1 299 ? -24.866 -1.370 25.977 1.00 91.31 299 ALA A O 1
ATOM 2302 N N . GLY A 1 300 ? -23.963 -3.191 26.932 1.00 91.06 300 GLY A N 1
ATOM 2303 C CA . GLY A 1 300 ? -24.805 -4.148 26.211 1.00 91.06 300 GLY A CA 1
ATOM 2304 C C . GLY A 1 300 ? -24.336 -4.502 24.797 1.00 91.06 300 GLY A C 1
ATOM 2305 O O . GLY A 1 300 ? -25.049 -5.256 24.142 1.00 91.06 300 GLY A O 1
ATOM 2306 N N . THR A 1 301 ? -23.162 -4.020 24.358 1.00 96.50 301 THR A N 1
ATOM 2307 C CA . THR A 1 301 ? -22.532 -4.451 23.093 1.00 96.50 301 THR A CA 1
ATOM 2308 C C . THR A 1 301 ? -22.518 -5.975 23.007 1.00 96.50 301 THR A C 1
ATOM 2310 O O . THR A 1 301 ? -22.011 -6.627 23.926 1.00 96.50 301 THR A O 1
ATOM 2313 N N . ARG A 1 302 ? -23.060 -6.533 21.919 1.00 96.12 302 ARG A N 1
ATOM 2314 C CA . ARG A 1 302 ? -23.146 -7.991 21.716 1.00 96.12 302 ARG A CA 1
ATOM 2315 C C . ARG A 1 302 ? -22.071 -8.511 20.783 1.00 96.12 302 ARG A C 1
ATOM 2317 O O . ARG A 1 302 ? -21.607 -9.629 20.973 1.00 96.12 302 ARG A O 1
ATOM 2324 N N . ARG A 1 303 ? -21.660 -7.710 19.808 1.00 97.69 303 ARG A N 1
ATOM 2325 C CA . ARG A 1 303 ? -20.650 -8.068 18.819 1.00 97.69 303 ARG A CA 1
ATOM 2326 C C . ARG A 1 303 ? -19.688 -6.915 18.607 1.00 97.69 303 ARG A C 1
ATOM 2328 O O . ARG A 1 303 ? -20.083 -5.753 18.576 1.00 97.69 303 ARG A O 1
ATOM 2335 N N . VAL A 1 304 ? -18.414 -7.240 18.431 1.00 98.38 304 VAL A N 1
ATOM 2336 C CA . VAL A 1 304 ? -17.375 -6.275 18.068 1.00 98.38 304 VAL A CA 1
ATOM 2337 C C . VAL A 1 304 ? -16.745 -6.718 16.762 1.00 98.38 304 VAL A C 1
ATOM 2339 O O . VAL A 1 304 ? -16.363 -7.880 16.635 1.00 98.38 304 VAL A O 1
ATOM 2342 N N . ARG A 1 305 ? -16.630 -5.807 15.794 1.00 98.44 305 ARG A N 1
ATOM 2343 C CA . ARG A 1 305 ? -16.009 -6.075 14.487 1.00 98.44 305 ARG A CA 1
ATOM 2344 C C . ARG A 1 305 ? -15.019 -4.984 14.109 1.00 98.44 305 ARG A C 1
ATOM 2346 O O . ARG A 1 305 ? -15.227 -3.814 14.427 1.00 98.44 305 ARG A O 1
ATOM 2353 N N . VAL A 1 306 ? -13.957 -5.368 13.411 1.00 98.69 306 VAL A N 1
ATOM 2354 C CA . VAL A 1 306 ? -12.986 -4.446 12.814 1.00 98.69 306 VAL A CA 1
ATOM 2355 C C . VAL A 1 306 ? -13.004 -4.624 11.306 1.00 98.69 306 VAL A C 1
ATOM 2357 O O . VAL A 1 306 ? -12.754 -5.721 10.806 1.00 98.69 306 VAL A O 1
ATOM 2360 N N . THR A 1 307 ? -13.265 -3.540 10.582 1.00 98.25 307 THR A N 1
ATOM 2361 C CA . THR A 1 307 ? -13.198 -3.496 9.119 1.00 98.25 307 THR A CA 1
ATOM 2362 C C . THR A 1 307 ? -11.986 -2.691 8.664 1.00 98.25 307 THR A C 1
ATOM 2364 O O . THR A 1 307 ? -11.632 -1.690 9.280 1.00 98.25 307 THR A O 1
ATOM 2367 N N . TYR A 1 308 ? -11.335 -3.136 7.594 1.00 97.81 308 TYR A N 1
ATOM 2368 C CA . TYR A 1 308 ? -10.282 -2.422 6.881 1.00 97.81 308 TYR A CA 1
ATOM 2369 C C . TYR A 1 308 ? -10.867 -1.771 5.642 1.00 97.81 308 TYR A C 1
ATOM 2371 O O . TYR A 1 308 ? -11.521 -2.448 4.855 1.00 97.81 308 TYR A O 1
ATOM 2379 N N . HIS A 1 309 ? -10.570 -0.494 5.457 1.00 96.94 309 HIS A N 1
ATOM 2380 C CA . HIS A 1 309 ? -11.041 0.328 4.357 1.00 96.94 309 HIS A CA 1
ATOM 2381 C C . HIS A 1 309 ? -9.844 0.748 3.500 1.00 96.94 309 HIS A C 1
ATOM 2383 O O . HIS A 1 309 ? -8.842 1.255 4.016 1.00 96.94 309 HIS A O 1
ATOM 2389 N N . PHE A 1 310 ? -9.920 0.494 2.194 1.00 93.88 310 PHE A N 1
ATOM 2390 C CA . PHE A 1 310 ? -8.856 0.812 1.236 1.00 93.88 310 PHE A CA 1
ATOM 2391 C C . PHE A 1 310 ? -8.914 2.249 0.716 1.00 93.88 310 PHE A C 1
ATOM 2393 O O . PHE A 1 310 ? -7.906 2.726 0.197 1.00 93.88 310 PHE A O 1
ATOM 2400 N N . ALA A 1 311 ? -10.064 2.910 0.833 1.00 89.88 311 ALA A N 1
ATOM 2401 C CA . ALA A 1 311 ? -10.306 4.252 0.320 1.00 89.88 311 ALA A CA 1
ATOM 2402 C C . ALA A 1 311 ? -11.015 5.123 1.373 1.00 89.88 311 ALA A C 1
ATOM 2404 O O . ALA A 1 311 ? -11.313 4.653 2.469 1.00 89.88 311 ALA A O 1
ATOM 2405 N N . ASP A 1 312 ? -11.231 6.408 1.074 1.00 85.94 312 ASP A N 1
ATOM 2406 C CA . ASP A 1 312 ? -11.984 7.295 1.967 1.00 85.94 312 ASP A CA 1
ATOM 2407 C C . ASP A 1 312 ? -13.498 7.081 1.799 1.00 85.94 312 ASP A C 1
ATOM 2409 O O . ASP A 1 312 ? -13.960 6.555 0.783 1.00 85.94 312 ASP A O 1
ATOM 2413 N N . ASP A 1 313 ? -14.282 7.548 2.770 1.00 84.00 313 ASP A N 1
ATOM 2414 C CA . ASP A 1 313 ? -15.742 7.409 2.768 1.00 84.00 313 ASP A CA 1
ATOM 2415 C C . ASP A 1 313 ? -16.385 7.966 1.482 1.00 84.00 313 ASP A C 1
ATOM 2417 O O . ASP A 1 313 ? -17.418 7.478 1.028 1.00 84.00 313 ASP A O 1
ATOM 2421 N N . ARG A 1 314 ? -15.776 8.987 0.858 1.00 79.62 314 ARG A N 1
ATOM 2422 C CA . ARG A 1 314 ? -16.290 9.576 -0.387 1.00 79.62 314 ARG A CA 1
ATOM 2423 C C . ARG A 1 314 ? -16.064 8.642 -1.569 1.00 79.62 314 ARG A C 1
ATOM 2425 O O . ARG A 1 314 ? -16.958 8.520 -2.399 1.00 79.62 314 ARG A O 1
ATOM 2432 N N . HIS A 1 315 ? -14.901 8.002 -1.668 1.00 78.56 315 HIS A N 1
ATOM 2433 C CA . HIS A 1 315 ? -14.619 6.997 -2.697 1.00 78.56 315 HIS A CA 1
ATOM 2434 C C . HIS A 1 315 ? -15.571 5.805 -2.559 1.00 78.56 315 HIS A C 1
ATOM 2436 O O . HIS A 1 315 ? -16.135 5.368 -3.560 1.00 78.56 315 HIS A O 1
ATOM 2442 N N . GLU A 1 316 ? -15.821 5.343 -1.331 1.00 82.88 316 GLU A N 1
ATOM 2443 C CA . GLU A 1 316 ? -16.776 4.262 -1.054 1.00 82.88 316 GLU A CA 1
ATOM 2444 C C . GLU A 1 316 ? -18.202 4.632 -1.483 1.00 82.88 316 GLU A C 1
ATOM 2446 O O . GLU A 1 316 ? -18.877 3.856 -2.158 1.00 82.88 316 GLU A O 1
ATOM 2451 N N . GLN A 1 317 ? -18.643 5.855 -1.179 1.00 83.50 317 GLN A N 1
ATOM 2452 C CA . GLN A 1 317 ? -19.975 6.346 -1.547 1.00 83.50 317 GLN A CA 1
ATOM 2453 C C . GLN A 1 317 ? -20.148 6.608 -3.049 1.00 83.50 317 GLN A C 1
ATOM 2455 O O . GLN A 1 317 ? -21.273 6.551 -3.546 1.00 83.50 317 GLN A O 1
ATOM 2460 N N . ARG A 1 318 ? -19.068 6.899 -3.791 1.00 84.44 318 ARG A N 1
ATOM 2461 C CA . ARG A 1 318 ? -19.141 7.107 -5.250 1.00 84.44 318 ARG A CA 1
ATOM 2462 C C . ARG A 1 318 ? -19.569 5.848 -6.004 1.00 84.44 318 ARG A C 1
ATOM 2464 O O . ARG A 1 318 ? -20.106 5.980 -7.101 1.00 84.44 318 ARG A O 1
ATOM 2471 N N . GLY A 1 319 ? -19.310 4.659 -5.454 1.00 84.19 319 GLY A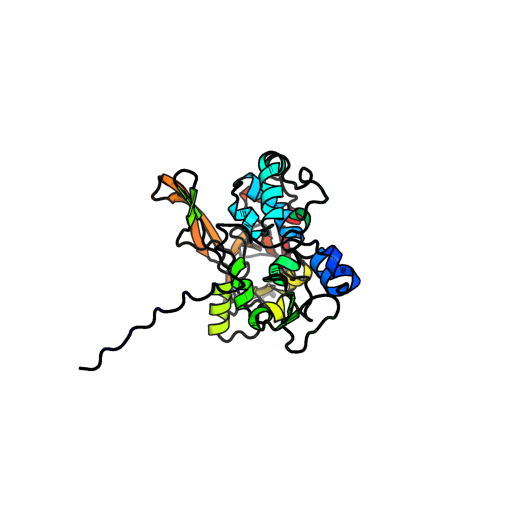 N 1
ATOM 2472 C CA . GLY A 1 319 ? -19.696 3.382 -6.061 1.00 84.19 319 GLY A CA 1
ATOM 2473 C C . GLY A 1 319 ? -19.001 3.075 -7.394 1.00 84.19 319 GLY A C 1
ATOM 2474 O O . GLY A 1 319 ? -19.492 2.253 -8.163 1.00 84.19 319 GLY A O 1
ATOM 2475 N N . THR A 1 320 ? -17.878 3.738 -7.696 1.00 87.06 320 THR A N 1
ATOM 2476 C CA . THR A 1 320 ? -17.076 3.484 -8.909 1.00 87.06 320 THR A CA 1
ATOM 2477 C C . THR A 1 320 ? -16.216 2.226 -8.798 1.00 87.06 320 THR A C 1
ATOM 2479 O O . THR A 1 320 ? -15.821 1.668 -9.820 1.00 87.06 320 THR A O 1
ATOM 2482 N N . VAL A 1 321 ? -15.957 1.767 -7.572 1.00 88.56 321 VAL A N 1
ATOM 2483 C CA . VAL A 1 321 ? -15.300 0.498 -7.247 1.00 88.56 321 VAL A CA 1
ATOM 2484 C C . VAL A 1 321 ? -16.248 -0.306 -6.343 1.00 88.56 321 VAL A C 1
ATOM 2486 O O . VAL A 1 321 ? -16.849 0.292 -5.446 1.00 88.56 321 VAL A O 1
ATOM 2489 N N . PRO A 1 322 ? -16.420 -1.626 -6.557 1.00 90.56 322 PRO A N 1
ATOM 2490 C CA . PRO A 1 322 ? -17.268 -2.459 -5.706 1.00 90.56 322 PRO A CA 1
ATOM 2491 C C . PRO A 1 322 ? -16.872 -2.389 -4.227 1.00 90.56 322 PRO A C 1
ATOM 2493 O O . PRO A 1 322 ? -15.690 -2.388 -3.889 1.00 90.56 322 PRO A O 1
ATOM 2496 N N . LEU A 1 323 ? -17.860 -2.380 -3.328 1.00 89.31 323 LEU A N 1
ATOM 2497 C CA . LEU A 1 323 ? -17.610 -2.241 -1.890 1.00 89.31 323 LEU A CA 1
ATOM 2498 C C . LEU A 1 323 ? -16.755 -3.387 -1.325 1.00 89.31 323 LEU A C 1
ATOM 2500 O O . LEU A 1 323 ? -15.893 -3.142 -0.488 1.00 89.31 323 LEU A O 1
ATOM 2504 N N . ASP A 1 324 ? -16.926 -4.607 -1.835 1.00 88.94 324 ASP A N 1
ATOM 2505 C CA . ASP A 1 324 ? -16.152 -5.790 -1.421 1.00 88.94 324 ASP A CA 1
ATOM 2506 C C . ASP A 1 324 ? -14.659 -5.703 -1.810 1.00 88.94 324 ASP A C 1
ATOM 2508 O O . ASP A 1 324 ? -13.799 -6.374 -1.224 1.00 88.94 324 ASP A O 1
ATOM 2512 N N . ASP A 1 325 ? -14.322 -4.838 -2.773 1.00 88.25 325 ASP A N 1
ATOM 2513 C CA . ASP A 1 325 ? -12.936 -4.514 -3.115 1.00 88.25 325 ASP A CA 1
ATOM 2514 C C . ASP A 1 325 ? -12.364 -3.422 -2.197 1.00 88.25 325 ASP A C 1
ATOM 2516 O O . ASP A 1 325 ? -11.148 -3.372 -1.980 1.00 88.25 325 ASP A O 1
ATOM 2520 N N . LEU A 1 326 ? -13.232 -2.578 -1.628 1.00 92.50 326 LEU A N 1
ATOM 2521 C CA . LEU A 1 326 ? -12.879 -1.433 -0.785 1.00 92.50 326 LEU A CA 1
ATOM 2522 C C . LEU A 1 326 ? -12.879 -1.738 0.714 1.00 92.50 326 LEU A C 1
ATOM 2524 O O . LEU A 1 326 ? -12.163 -1.062 1.451 1.00 92.50 326 LEU A O 1
ATOM 2528 N N . ILE A 1 327 ? -13.648 -2.728 1.171 1.00 95.06 327 ILE A N 1
ATOM 2529 C CA . ILE A 1 327 ? -13.846 -3.020 2.593 1.00 95.06 327 ILE A CA 1
ATOM 2530 C C . ILE A 1 327 ? -13.637 -4.507 2.871 1.00 95.06 327 ILE A C 1
ATOM 2532 O O . ILE A 1 327 ? -14.130 -5.375 2.158 1.00 95.06 327 ILE A O 1
ATOM 2536 N N . VAL A 1 328 ? -12.923 -4.812 3.953 1.00 95.94 328 VAL A N 1
ATOM 2537 C CA . VAL A 1 328 ? -12.719 -6.184 4.434 1.00 95.94 328 VAL A CA 1
ATOM 2538 C C . VAL A 1 328 ? -12.988 -6.260 5.919 1.00 95.94 328 VAL A C 1
ATOM 2540 O O . VAL A 1 328 ? -12.382 -5.525 6.691 1.00 95.94 328 VAL A O 1
ATOM 2543 N N . GLU A 1 329 ? -13.813 -7.207 6.354 1.00 97.12 329 GLU A N 1
ATOM 2544 C CA . GLU A 1 329 ? -13.860 -7.576 7.768 1.00 97.12 329 GLU A CA 1
ATOM 2545 C C . GLU A 1 329 ? -12.582 -8.343 8.153 1.00 97.12 329 GLU A C 1
ATOM 2547 O O . GLU A 1 329 ? -12.287 -9.416 7.612 1.00 97.12 329 GLU A O 1
ATOM 2552 N N . LEU A 1 330 ? -11.802 -7.763 9.071 1.00 97.44 330 LEU A N 1
ATOM 2553 C CA . LEU A 1 330 ? -10.552 -8.350 9.555 1.00 97.44 330 LEU A CA 1
ATOM 2554 C C . LEU A 1 330 ? -10.775 -9.309 10.715 1.00 97.44 330 LEU A C 1
ATOM 2556 O O . LEU A 1 330 ? -10.121 -10.346 10.797 1.00 97.44 330 LEU A O 1
ATOM 2560 N N . ALA A 1 331 ? -11.671 -8.935 11.621 1.00 97.62 331 ALA A N 1
ATOM 2561 C CA . ALA A 1 331 ? -11.995 -9.707 12.804 1.00 97.62 331 ALA A CA 1
ATOM 2562 C C . ALA A 1 331 ? -13.405 -9.360 13.274 1.00 97.62 331 ALA A C 1
ATOM 2564 O O . ALA A 1 331 ? -13.820 -8.201 13.208 1.00 97.62 331 ALA A O 1
ATOM 2565 N N . ALA A 1 332 ? -14.096 -10.354 13.817 1.00 97.44 332 ALA A N 1
ATOM 2566 C CA . ALA A 1 332 ? -15.324 -10.173 14.566 1.00 97.44 332 ALA A CA 1
ATOM 2567 C C . ALA A 1 332 ? -15.360 -11.170 15.725 1.00 97.44 332 ALA A C 1
ATOM 2569 O O . ALA A 1 332 ? -14.899 -12.304 15.585 1.00 97.44 332 ALA A O 1
ATOM 2570 N N . LEU A 1 333 ? -15.899 -10.747 16.864 1.00 96.75 333 LEU A N 1
ATOM 2571 C CA . LEU A 1 333 ? -16.147 -11.619 18.007 1.00 96.75 333 LEU A CA 1
ATOM 2572 C C . LEU A 1 333 ? -17.447 -11.232 18.705 1.00 96.75 333 LEU A C 1
ATOM 2574 O O . LEU A 1 333 ? -17.807 -10.052 18.761 1.00 96.75 333 LEU A O 1
ATOM 2578 N N . ASP A 1 334 ? -18.128 -12.231 19.254 1.00 96.38 334 ASP A N 1
ATOM 2579 C CA . ASP A 1 334 ? -19.279 -12.018 20.122 1.00 96.38 334 ASP A CA 1
ATOM 2580 C C . ASP A 1 334 ? -18.789 -11.741 21.552 1.00 96.38 334 ASP A C 1
ATOM 2582 O O . ASP A 1 334 ? -17.866 -12.384 22.060 1.00 96.38 334 ASP A O 1
ATOM 2586 N N . VAL A 1 335 ? -19.385 -10.745 22.202 1.00 91.25 335 VAL A N 1
ATOM 2587 C CA . VAL A 1 335 ? -19.055 -10.345 23.568 1.00 91.25 335 VAL A CA 1
ATOM 2588 C C . VAL A 1 335 ? -19.769 -11.287 24.537 1.00 91.25 335 VAL A C 1
ATOM 2590 O O . VAL A 1 335 ? -21.001 -11.364 24.511 1.00 91.25 335 VAL A O 1
ATOM 2593 N N . PRO A 1 336 ? -19.045 -11.973 25.440 1.00 79.19 336 PRO A N 1
ATOM 2594 C CA . PRO A 1 336 ? -19.674 -12.839 26.425 1.00 79.19 336 PRO A CA 1
ATOM 2595 C C . PRO A 1 336 ? -20.659 -12.066 27.309 1.00 79.19 336 PRO A C 1
ATOM 2597 O O . PRO A 1 336 ? -20.360 -10.960 27.792 1.00 79.19 336 PRO A O 1
ATOM 2600 N N . ALA A 1 337 ? -21.816 -12.683 27.565 1.00 75.75 337 ALA A N 1
ATOM 2601 C CA . ALA A 1 337 ? -22.765 -12.191 28.555 1.00 75.75 337 ALA A CA 1
ATOM 2602 C C . ALA A 1 337 ? -22.048 -11.954 29.893 1.00 75.75 337 ALA A C 1
ATOM 2604 O O . ALA A 1 337 ? -21.079 -12.642 30.230 1.00 75.75 337 ALA A O 1
ATOM 2605 N N . ALA A 1 338 ? -22.484 -10.941 30.645 1.00 71.25 338 ALA A N 1
ATOM 2606 C CA . ALA A 1 338 ? -21.957 -10.761 31.991 1.00 71.25 338 ALA A CA 1
ATOM 2607 C C . ALA A 1 338 ? -22.246 -12.043 32.794 1.00 71.25 338 ALA A C 1
ATOM 2609 O O . ALA A 1 338 ? -23.366 -12.547 32.690 1.00 71.25 338 ALA A O 1
ATOM 2610 N N . PRO A 1 339 ? -21.273 -12.586 33.550 1.00 66.38 339 PRO A N 1
ATOM 2611 C CA . PRO A 1 339 ? -21.573 -13.680 34.460 1.00 66.38 339 PRO A CA 1
ATOM 2612 C C . PRO A 1 339 ? -22.708 -13.230 35.384 1.00 66.38 339 PRO A C 1
ATOM 2614 O O . PRO A 1 339 ? -22.664 -12.114 35.910 1.00 66.38 339 PRO A O 1
ATOM 2617 N N . GLU A 1 340 ? -23.742 -14.062 35.518 1.00 56.53 340 GLU A N 1
ATOM 2618 C CA . GLU A 1 340 ? -24.820 -13.812 36.473 1.00 56.53 340 GLU A CA 1
ATOM 2619 C C . GLU A 1 340 ? -24.186 -13.616 37.852 1.00 56.53 340 GLU A C 1
ATOM 2621 O O . GLU A 1 340 ? -23.374 -14.434 38.291 1.00 56.53 340 GLU A O 1
ATOM 2626 N N . MET A 1 341 ? -24.490 -12.492 38.507 1.00 55.84 341 MET A N 1
ATOM 2627 C CA . MET A 1 341 ? -24.067 -12.292 39.888 1.00 55.84 341 MET A CA 1
ATOM 2628 C C . MET A 1 341 ? -24.836 -13.300 40.744 1.00 55.84 341 MET A C 1
ATOM 2630 O O . MET A 1 341 ? -26.045 -13.142 40.912 1.00 55.84 341 MET A O 1
ATOM 2634 N N . GLN A 1 342 ? -24.146 -14.344 41.210 1.00 40.50 342 GLN A N 1
ATOM 2635 C CA . GLN A 1 342 ? -24.650 -15.252 42.244 1.00 40.50 342 GLN A CA 1
ATOM 2636 C C . GLN A 1 342 ? -24.623 -14.581 43.612 1.00 40.50 342 GLN A C 1
ATOM 2638 O O . GLN A 1 342 ? -23.623 -13.877 43.898 1.00 40.50 342 GLN A O 1
#

Mean predicted aligned error: 6.22 Å

Nearest PDB structures (foldseek):
  3e0g-assembly1_A  TM=4.634E-01  e=4.997E-01  Homo sapiens
  7u6e-assembly1_E  TM=2.366E-01  e=8.031E-01  Homo sapiens
  7nql-assembly1_AG  TM=2.833E-01  e=8.119E+00  Sus scrofa
  7n1r-assembly2_B  TM=1.901E-01  e=8.119E+00  Homo sapiens

Radius of gyration: 23.18 Å; Cα contacts (8 Å, |Δi|>4): 619; chains: 1; bounding box: 79×49×69 Å

Solvent-accessible surface area (backbone atoms only — not comparable to full-atom values): 19511 Å² total; per-residue (Å²): 137,85,83,80,82,80,73,78,78,71,80,72,76,74,63,94,77,69,57,62,93,32,77,46,51,47,86,60,94,83,68,64,56,74,80,46,29,90,84,36,49,70,47,42,58,29,26,71,75,12,62,46,22,37,38,48,70,29,60,70,53,25,52,50,35,44,76,54,78,49,69,48,62,36,24,66,21,14,23,40,40,71,19,34,52,50,50,62,75,35,35,76,51,28,39,75,64,41,40,60,84,76,46,65,82,91,39,61,38,74,37,14,47,41,59,51,76,80,30,46,54,97,89,27,36,52,31,65,44,83,84,59,74,56,96,88,50,58,53,42,67,33,68,55,77,75,39,49,76,55,53,30,69,76,44,32,42,64,29,63,38,68,56,94,91,37,85,41,78,40,95,54,62,52,24,52,39,43,62,36,28,52,52,34,42,74,74,69,52,83,86,46,57,51,64,74,28,22,53,93,75,39,42,37,55,61,44,79,87,36,62,67,63,42,32,63,32,52,44,80,50,77,46,74,58,96,87,39,47,29,37,39,41,30,50,34,99,46,63,29,41,43,47,58,50,62,61,43,22,27,34,40,34,24,44,60,92,43,81,72,47,69,24,14,54,38,71,43,79,40,76,40,97,85,71,41,79,26,81,40,79,76,48,73,50,32,33,39,54,96,47,65,45,78,43,77,48,68,88,86,52,50,35,40,38,35,34,41,31,65,48,42,73,65,56,61,71,66,59,85,55,63,62,78,80,37,43,43,80,51,48,73,48,74,50,78,76,79,77,79,86,125

Organism: NCBI:txid394096